Protein AF-A0A229RSJ4-F1 (afdb_monomer_lite)

Sequence (314 aa):
MASLVVAGGTGQGRAELHLRGGVAQVYWPARLIPPPPLLVWFTDGSSPAATRVIVVSAGPRDFPDAREVLEWSAAHAAELGADPARLLVGGDGIGAVLAAKAARYARKHGWPPVLEVGRPPPALETLETKDNHMRKLVSNLFVALDGVVEAPDKWSLPYWSDEIAASVDAGMAAADTMLLGRVTYEGFAAAWPERTVADDEGADFMNSVRKYVLSTTLSEVTWSNSTLLPDDPAAAIRELKAESGGDIMTSGSGTTVRWLLSEGLVDELKLLLYPVVVGTGKRLFPAEGPNFPLALKTTTAFGNGVVQLTYGQI

Secondary structure (DSSP, 8-state):
--EEEEPP-SSSEEEEEEETTEEEEEEE-S--SSPPEEEEEE-SSPPPP--SSEEEEE--SSHHHHHHHHHHHHHHTTTTTSEEEEEEEEESTHHHHHHHHHHHHHHHTT-S--EEEES--SS------S---PPPEEEEEEEETTSB-S-GGGTSGGG--HHHHHHHHHHHHHEEEEEEEHHHHHHHHHHSTT--TTT-TTHHHHHHSEEEEE-SS-S---STTEEE--S-HHHHHHHHHHSSSSEEEE---HHHHHHHHHTT--SEEEEEEES----SS-BSS-SS-----EEEEEEEE-TTS-EEEEEEE-

Foldseek 3Di:
DWDWAWDDDDFWTWIWIQFPQGIWIWTAGDADPPAAAAEEEEECPDDDDDANHIYGYDPHPDQVRLQVSLVVCLVCQVVSNHDSLHYEYEYPDVSLVSSVVNQVVCVVVVHHNHYYDYPDPPDDDDDDDDDFQQAAEAEAFEAEPQQFGPPCVVPCVVVDDPVVVVVVVVVLVQDQEEEEEPVRLVVLLVPQQPDDCVRPVCNCSSQRGAYEYADPPDPDHDRPNYDYADPPNLVVLSVVSRDDDGHYYYHDDLVVVLVCLVSLRHAKYKYFYDHDDPPDHDGSDDPDGDDRDWDFPDWDADPRGTIITIIGHD

pLDDT: mean 77.78, std 17.8, range [27.12, 98.25]

InterPro domains:
  IPR002734 Bacterial bifunctional deaminase-reductase, C-terminal [PF01872] (135-307)
  IPR013094 Alpha/beta hydrolase fold-3 [PF07859] (60-124)
  IPR024072 Dihydrofolate reductase-like domain superfamily [G3DSA:3.40.430.10] (139-311)
  IPR024072 Dihydrofolate reductase-like domain superfamily [SSF53597] (133-311)
  IPR029058 Alpha/Beta hydrolase fold [G3DSA:3.40.50.1820] (23-138)
  IPR029058 Alpha/Beta hydrolase fold [SSF53474] (25-113)
  IPR050765 Riboflavin Biosynthesis HTP Reductase [PTHR38011] (132-311)

Structure (mmCIF, N/CA/C/O backbone):
data_AF-A0A229RSJ4-F1
#
_entry.id   AF-A0A229RSJ4-F1
#
loop_
_atom_site.group_PDB
_atom_site.id
_atom_site.type_symbol
_atom_site.label_atom_id
_atom_site.label_alt_id
_atom_site.label_comp_id
_atom_site.label_asym_id
_atom_site.label_entity_id
_atom_site.label_seq_id
_atom_site.pdbx_PDB_ins_code
_atom_site.Cartn_x
_atom_site.Cartn_y
_atom_site.Cartn_z
_atom_site.occupancy
_atom_site.B_iso_or_equiv
_atom_site.auth_seq_id
_atom_site.auth_comp_id
_atom_site.auth_asym_id
_atom_site.auth_atom_id
_atom_site.pdbx_PDB_model_num
ATOM 1 N N . MET A 1 1 ? -12.562 34.486 32.167 1.00 52.75 1 MET A N 1
ATOM 2 C CA . MET A 1 1 ? -13.466 33.733 33.053 1.00 52.75 1 MET A CA 1
ATOM 3 C C . MET A 1 1 ? -14.588 33.305 32.160 1.00 52.75 1 MET A C 1
ATOM 5 O O . MET A 1 1 ? -15.365 34.158 31.743 1.00 52.75 1 MET A O 1
ATOM 9 N N . ALA A 1 2 ? -14.576 32.028 31.810 1.00 57.12 2 ALA A N 1
ATOM 10 C CA . ALA A 1 2 ? -15.594 31.447 30.970 1.00 57.12 2 ALA A CA 1
ATOM 11 C C . ALA A 1 2 ? -16.885 31.226 31.774 1.00 57.12 2 ALA A C 1
ATOM 13 O O . ALA A 1 2 ? -16.812 30.826 32.938 1.00 57.12 2 ALA A O 1
ATOM 14 N N . SER A 1 3 ? -18.048 31.495 31.182 1.00 59.97 3 SER A N 1
ATOM 15 C CA . SER A 1 3 ? -19.356 31.239 31.803 1.00 59.97 3 SER A CA 1
ATOM 16 C C . SER A 1 3 ? -20.232 30.378 30.897 1.00 59.97 3 SER A C 1
ATOM 18 O O . SER A 1 3 ? -20.237 30.549 29.678 1.00 59.97 3 SER A O 1
ATOM 20 N N . LEU A 1 4 ? -20.957 29.434 31.502 1.00 57.09 4 LEU A N 1
ATOM 21 C CA . LEU A 1 4 ? -21.863 28.521 30.808 1.00 57.09 4 LEU A CA 1
ATOM 22 C C . LEU A 1 4 ? -23.305 29.026 30.910 1.00 57.09 4 LEU A C 1
ATOM 24 O O . LEU A 1 4 ? -23.791 29.285 32.011 1.00 57.09 4 LEU A O 1
ATOM 28 N N . VAL A 1 5 ? -24.005 29.111 29.780 1.00 61.97 5 VAL A N 1
ATOM 29 C CA . VAL A 1 5 ? -25.439 29.435 29.722 1.00 61.97 5 VAL A CA 1
ATOM 30 C C . VAL A 1 5 ? -26.197 28.233 29.164 1.00 61.97 5 VAL A C 1
ATOM 32 O O . VAL A 1 5 ? -26.042 27.884 27.995 1.00 61.97 5 VAL A O 1
ATOM 35 N N . VAL A 1 6 ? -27.004 27.579 30.004 1.00 59.06 6 VAL A N 1
ATOM 36 C CA . VAL A 1 6 ? -27.760 26.368 29.640 1.00 59.06 6 VAL A CA 1
ATOM 37 C C . VAL A 1 6 ? -29.143 26.748 29.110 1.00 59.06 6 VAL A C 1
ATOM 39 O O . VAL A 1 6 ? -29.927 27.381 29.818 1.00 59.06 6 VAL A O 1
ATOM 42 N N . ALA A 1 7 ? -29.472 26.329 27.886 1.00 51.78 7 ALA A N 1
ATOM 43 C CA . ALA A 1 7 ? -30.832 26.433 27.363 1.00 51.78 7 ALA A CA 1
ATOM 44 C C . ALA A 1 7 ? -31.677 25.275 27.930 1.00 51.78 7 ALA A C 1
ATOM 46 O O . ALA A 1 7 ? -31.332 24.108 27.759 1.00 51.78 7 ALA A O 1
ATOM 47 N N . GLY A 1 8 ? -32.751 25.581 28.662 1.00 39.91 8 GLY A N 1
ATOM 48 C CA . GLY A 1 8 ? -33.556 24.571 29.358 1.00 39.91 8 GLY A CA 1
ATOM 49 C C . GLY A 1 8 ? -34.253 23.577 28.418 1.00 39.91 8 GLY A C 1
ATOM 50 O O . GLY A 1 8 ? -34.881 23.975 27.440 1.00 39.91 8 GLY A O 1
ATOM 51 N N . GLY A 1 9 ? -34.186 22.286 28.757 1.00 46.19 9 GLY A N 1
ATOM 52 C CA . GLY A 1 9 ? -34.920 21.200 28.099 1.00 46.19 9 GLY A CA 1
ATOM 53 C C . GLY A 1 9 ? -34.442 19.818 28.560 1.00 46.19 9 GLY A C 1
ATOM 54 O O . GLY A 1 9 ? -33.254 19.602 28.778 1.00 46.19 9 GLY A O 1
ATOM 55 N N . THR A 1 10 ? -35.364 18.870 28.745 1.00 41.62 10 THR A N 1
ATOM 56 C CA . THR A 1 10 ? -35.061 17.479 29.124 1.00 41.62 10 THR A CA 1
ATOM 57 C C . THR A 1 10 ? -34.749 16.652 27.870 1.00 41.62 10 THR A C 1
ATOM 59 O O . THR A 1 10 ? -35.662 16.185 27.192 1.00 41.62 10 THR A O 1
ATOM 62 N N . GLY A 1 11 ? -33.463 16.508 27.542 1.00 61.16 11 GLY A N 1
ATOM 63 C CA . GLY A 1 11 ? -32.941 15.804 26.363 1.00 61.16 11 GLY A CA 1
ATOM 64 C C . GLY A 1 11 ? -31.454 16.121 26.152 1.00 61.16 11 GLY A C 1
ATOM 65 O O . GLY A 1 11 ? -30.806 16.576 27.091 1.00 61.16 11 GLY A O 1
ATOM 66 N N . GLN A 1 12 ? -30.914 15.882 24.947 1.00 55.91 12 GLN A N 1
ATOM 67 C CA . GLN A 1 12 ? -29.585 16.366 24.523 1.00 55.91 12 GLN A CA 1
ATOM 68 C C . GLN A 1 12 ? -29.356 17.805 25.014 1.00 55.91 12 GLN A C 1
ATOM 70 O O . GLN A 1 12 ? -30.161 18.689 24.724 1.00 55.91 12 GLN A O 1
ATOM 75 N N . GLY A 1 13 ? -28.286 18.031 25.772 1.00 62.25 13 GLY A N 1
ATOM 76 C CA . GLY A 1 13 ? -27.999 19.343 26.328 1.00 62.25 13 GLY A CA 1
ATOM 77 C C . GLY A 1 13 ? -27.177 20.181 25.361 1.00 62.25 13 GLY A C 1
ATOM 78 O O . GLY A 1 13 ? -26.201 19.698 24.782 1.00 62.25 13 GLY A O 1
ATOM 79 N N . ARG A 1 14 ? -27.587 21.437 25.178 1.00 64.69 14 ARG A N 1
ATOM 80 C CA . ARG A 1 14 ? -26.827 22.458 24.459 1.00 64.69 14 ARG A CA 1
ATOM 81 C C . ARG A 1 14 ? -26.633 23.656 25.376 1.00 64.69 14 ARG A C 1
ATOM 83 O O . ARG A 1 14 ? -27.586 24.127 25.998 1.00 64.69 14 ARG A O 1
ATOM 90 N N . ALA A 1 15 ? -25.411 24.158 25.437 1.00 65.69 15 ALA A N 1
ATOM 91 C CA . ALA A 1 15 ? -25.087 25.370 26.168 1.00 65.69 15 ALA A CA 1
ATOM 92 C C . ALA A 1 15 ? -24.095 26.228 25.391 1.00 65.69 15 ALA A C 1
ATOM 94 O O . ALA A 1 15 ? -23.371 25.745 24.518 1.00 65.69 15 ALA A O 1
ATOM 95 N N . GLU A 1 16 ? -24.059 27.505 25.740 1.00 68.62 16 GLU A N 1
ATOM 96 C CA . GLU A 1 16 ? -23.053 28.430 25.239 1.00 68.62 16 GLU A CA 1
ATOM 97 C C . GLU A 1 16 ? -21.983 28.648 26.298 1.00 68.62 16 GLU A C 1
ATOM 99 O O . GLU A 1 16 ? -22.294 28.956 27.449 1.00 68.62 16 GLU A O 1
ATOM 104 N N . LEU A 1 17 ? -20.725 28.506 25.895 1.00 66.62 17 LEU A N 1
ATOM 105 C CA . LEU A 1 17 ? -19.564 28.843 26.698 1.00 66.62 17 LEU A CA 1
ATOM 106 C C . LEU A 1 17 ? -19.025 30.190 26.221 1.00 66.62 17 LEU A C 1
ATOM 108 O O . LEU A 1 17 ? -18.490 30.308 25.119 1.00 66.62 17 LEU A O 1
ATOM 112 N N . HIS A 1 18 ? -19.188 31.216 27.045 1.00 66.19 18 HIS A N 1
ATOM 113 C CA . HIS A 1 18 ? -18.750 32.573 26.736 1.00 66.19 18 HIS A CA 1
ATOM 114 C C . HIS A 1 18 ? -17.292 32.724 27.166 1.00 66.19 18 HIS A C 1
ATOM 116 O O . HIS A 1 18 ? -16.989 32.626 28.350 1.00 66.19 18 HIS A O 1
ATOM 122 N N . LEU A 1 19 ? -16.388 32.928 26.210 1.00 63.19 19 LEU A N 1
ATOM 123 C CA . LEU A 1 19 ? -14.941 33.077 26.401 1.00 63.19 19 LEU A CA 1
ATOM 124 C C . LEU A 1 19 ? -14.530 34.533 26.160 1.00 63.19 19 LEU A C 1
ATOM 126 O O . LEU A 1 19 ? -15.286 35.326 25.600 1.00 63.19 19 LEU A O 1
ATOM 130 N N . ARG A 1 20 ? -13.289 34.891 26.509 1.00 62.59 20 ARG A N 1
ATOM 131 C CA . ARG A 1 20 ? -12.756 36.231 26.202 1.00 62.59 20 ARG A CA 1
ATOM 132 C C . ARG A 1 20 ? -12.687 36.517 24.695 1.00 62.59 20 ARG A C 1
ATOM 134 O O . ARG A 1 20 ? -12.927 37.654 24.299 1.00 62.59 20 ARG A O 1
ATOM 141 N N . GLY A 1 21 ? -12.385 35.503 23.881 1.00 55.50 21 GLY A N 1
ATOM 142 C CA . GLY A 1 21 ? -12.241 35.613 22.424 1.00 55.50 21 GLY A CA 1
ATOM 143 C C . GLY A 1 21 ? -13.489 35.290 21.590 1.00 55.50 21 GLY A C 1
ATOM 144 O O . GLY A 1 21 ? -13.432 35.392 20.365 1.00 55.50 21 GLY A O 1
ATOM 145 N N . GLY A 1 22 ? -14.614 34.903 22.207 1.00 64.88 22 GLY A N 1
ATOM 146 C CA . GLY A 1 22 ? -15.841 34.549 21.481 1.00 64.88 22 GLY A CA 1
ATOM 147 C C . GLY A 1 22 ? -16.765 33.593 22.238 1.00 64.88 22 GLY A C 1
ATOM 148 O O . GLY A 1 22 ? -16.596 33.360 23.430 1.00 64.88 22 GLY A O 1
ATOM 149 N N . VAL A 1 23 ? -17.750 33.026 21.538 1.00 64.12 23 VAL A N 1
ATOM 150 C CA . VAL A 1 23 ? -18.702 32.055 22.101 1.00 64.12 23 VAL A CA 1
ATOM 151 C C . VAL A 1 23 ? -18.430 30.677 21.507 1.00 64.12 23 VAL A C 1
ATOM 153 O O . VAL A 1 23 ? -18.359 30.527 20.288 1.00 64.12 23 VAL A O 1
ATOM 156 N N . ALA A 1 24 ? -18.290 29.672 22.366 1.00 64.88 24 ALA A N 1
ATOM 157 C CA . ALA A 1 24 ? -18.207 28.267 21.990 1.00 64.88 24 ALA A CA 1
ATOM 158 C C . ALA A 1 24 ? -19.539 27.557 22.264 1.00 64.88 24 ALA A C 1
ATOM 160 O O . ALA A 1 24 ? -20.287 27.929 23.168 1.00 64.88 24 ALA A O 1
ATOM 161 N N . GLN A 1 25 ? -19.845 26.529 21.478 1.00 67.25 25 GLN A N 1
ATOM 162 C CA . GLN A 1 25 ? -21.048 25.715 21.655 1.00 67.25 25 GLN A CA 1
ATOM 163 C C . GLN A 1 25 ? -20.672 24.404 22.340 1.00 67.25 25 GLN A C 1
ATOM 165 O O . GLN A 1 25 ? -19.748 23.719 21.901 1.00 67.25 25 GLN A O 1
ATOM 170 N N . VAL A 1 26 ? -21.390 24.063 23.405 1.00 63.59 26 VAL A N 1
ATOM 171 C CA . VAL A 1 26 ? -21.211 22.828 24.169 1.00 63.59 26 VAL A CA 1
ATOM 172 C C . VAL A 1 26 ? -22.407 21.926 23.908 1.00 63.59 26 VAL A C 1
ATOM 174 O O . VAL A 1 26 ? -23.543 22.328 24.154 1.00 63.59 26 VAL A O 1
ATOM 177 N N . TYR A 1 27 ? -22.155 20.710 23.432 1.00 66.62 27 TYR A N 1
ATOM 178 C CA . TYR A 1 27 ? -23.179 19.688 23.208 1.00 66.62 27 TYR A CA 1
ATOM 179 C C . TYR A 1 27 ? -22.880 18.470 24.068 1.00 66.62 27 TYR A C 1
ATOM 181 O O . TYR A 1 27 ? -21.748 18.000 24.037 1.00 66.62 27 TYR A O 1
ATOM 189 N N . TRP A 1 28 ? -23.866 17.918 24.777 1.00 62.88 28 TRP A N 1
ATOM 190 C CA . TRP A 1 28 ? -23.720 16.630 25.463 1.00 62.88 28 TRP A CA 1
ATOM 191 C C . TRP A 1 28 ? -24.946 15.725 25.265 1.00 62.88 28 TRP A C 1
ATOM 193 O O . TRP A 1 28 ? -26.085 16.206 25.240 1.00 62.88 28 TRP A O 1
ATOM 203 N N . PRO A 1 29 ? -24.750 14.403 25.093 1.00 55.00 29 PRO A N 1
ATOM 204 C CA . PRO A 1 29 ? -25.855 13.458 24.998 1.00 55.00 29 PRO A CA 1
ATOM 205 C C . PRO A 1 29 ? -26.544 13.265 26.360 1.00 55.00 29 PRO A C 1
ATOM 207 O O . PRO A 1 29 ? -26.016 13.633 27.409 1.00 55.00 29 PRO A O 1
ATOM 210 N N . ALA A 1 30 ? -27.724 12.637 26.356 1.00 57.91 30 ALA A N 1
ATOM 211 C CA . ALA A 1 30 ? -28.311 12.109 27.588 1.00 57.91 30 ALA A CA 1
ATOM 212 C C . ALA A 1 30 ? -27.345 11.093 28.230 1.00 57.91 30 ALA A C 1
ATOM 214 O O . ALA A 1 30 ? -26.661 10.375 27.501 1.00 57.91 30 ALA A O 1
ATOM 215 N N . ARG A 1 31 ? -27.276 11.054 29.573 1.00 57.19 31 ARG A N 1
ATOM 216 C CA . ARG A 1 31 ? -26.294 10.263 30.349 1.00 57.19 31 ARG A CA 1
ATOM 217 C C . ARG A 1 31 ? -26.051 8.874 29.743 1.00 57.19 31 ARG A C 1
ATOM 219 O O . ARG A 1 31 ? -26.965 8.055 29.691 1.00 57.19 31 ARG A O 1
ATOM 226 N N . LEU A 1 32 ? -24.810 8.617 29.338 1.00 57.12 32 LEU A N 1
ATOM 227 C CA . LEU A 1 32 ? -24.346 7.316 28.855 1.00 57.12 32 LEU A CA 1
ATOM 228 C C . LEU A 1 32 ? -23.598 6.591 29.984 1.00 57.12 32 LEU A C 1
ATOM 230 O O . LEU A 1 32 ? -22.905 7.226 30.779 1.00 57.12 32 LEU A O 1
ATOM 234 N N . ILE A 1 33 ? -23.759 5.268 30.069 1.00 57.22 33 ILE A N 1
ATOM 235 C CA . ILE A 1 33 ? -23.067 4.408 31.038 1.00 57.22 33 ILE A CA 1
ATOM 236 C C . ILE A 1 33 ? -22.340 3.300 30.250 1.00 57.22 33 ILE A C 1
ATOM 238 O O . ILE A 1 33 ? -23.021 2.549 29.550 1.00 57.22 33 ILE A O 1
ATOM 242 N N . PRO A 1 34 ? -20.998 3.173 30.353 1.00 59.38 34 PRO A N 1
ATOM 243 C CA . PRO A 1 34 ? -20.092 4.026 31.133 1.00 59.38 34 PRO A CA 1
ATOM 244 C C . PRO A 1 34 ? -19.961 5.451 30.547 1.00 59.38 34 PRO A C 1
ATOM 246 O O . PRO A 1 34 ? -20.281 5.652 29.372 1.00 59.38 34 PRO A O 1
ATOM 249 N N . PRO A 1 35 ? -19.502 6.443 31.340 1.00 61.66 35 PRO A N 1
ATOM 250 C CA . PRO A 1 35 ? -19.307 7.814 30.867 1.00 61.66 35 PRO A CA 1
ATOM 251 C C . PRO A 1 35 ? -18.368 7.862 29.645 1.00 61.66 35 PRO A C 1
ATOM 253 O O . PRO A 1 35 ? -17.314 7.219 29.666 1.00 61.66 35 PRO A O 1
ATOM 256 N N . PRO A 1 36 ? -18.717 8.593 28.571 1.00 63.19 36 PRO A N 1
ATOM 257 C CA . PRO A 1 36 ? -17.881 8.707 27.383 1.00 63.19 36 PRO A CA 1
ATOM 258 C C . PRO A 1 36 ? -16.697 9.658 27.633 1.00 63.19 36 PRO A C 1
ATOM 260 O O . PRO A 1 36 ? -16.743 10.468 28.562 1.00 63.19 36 PRO A O 1
ATOM 263 N N . PRO A 1 37 ? -15.643 9.619 26.798 1.00 62.97 37 PRO A N 1
ATOM 264 C CA . PRO A 1 37 ? -14.623 10.665 26.805 1.00 62.97 37 PRO A CA 1
ATOM 265 C C . PRO A 1 37 ? -15.219 12.038 26.441 1.00 62.97 37 PRO A C 1
ATOM 267 O O . PRO A 1 37 ? -16.222 12.125 25.726 1.00 62.97 37 PRO A O 1
ATOM 270 N N . LEU A 1 38 ? -14.577 13.115 26.898 1.00 68.00 38 LEU A N 1
ATOM 271 C CA . LEU A 1 38 ? -14.916 14.498 26.534 1.00 68.00 38 LEU A CA 1
ATOM 272 C C . LEU A 1 38 ? -14.012 14.966 25.387 1.00 68.00 38 LEU A C 1
ATOM 274 O O . LEU A 1 38 ? -12.794 14.957 25.542 1.00 68.00 38 LEU A O 1
ATOM 278 N N . LEU A 1 39 ? -14.587 15.391 24.255 1.00 68.12 39 LEU A N 1
ATOM 279 C CA . LEU A 1 39 ? -13.844 15.901 23.098 1.00 68.12 39 LEU A CA 1
ATOM 280 C C . LEU A 1 39 ? -13.936 17.428 23.018 1.00 68.12 39 LEU A C 1
ATOM 282 O O . LEU A 1 39 ? -15.001 18.013 22.840 1.00 68.12 39 LEU A O 1
ATOM 286 N N . VAL A 1 40 ? -12.789 18.088 23.074 1.00 70.38 40 VAL A N 1
ATOM 287 C CA . VAL A 1 40 ? -12.668 19.512 22.761 1.00 70.38 40 VAL A CA 1
ATOM 288 C C . VAL A 1 40 ? -12.322 19.643 21.280 1.00 70.38 40 VAL A C 1
ATOM 290 O O . VAL A 1 40 ? -11.302 19.108 20.844 1.00 70.38 40 VAL A O 1
ATOM 293 N N . TRP A 1 41 ? -13.164 20.328 20.502 1.00 68.31 41 TRP A N 1
ATOM 294 C CA . TRP A 1 41 ? -12.986 20.471 19.055 1.00 68.31 41 TRP A CA 1
ATOM 295 C C . TRP A 1 41 ? -12.788 21.938 18.661 1.00 68.31 41 TRP A C 1
ATOM 297 O O . TRP A 1 41 ? -13.673 22.772 18.853 1.00 68.31 41 TRP A O 1
ATOM 307 N N . PHE A 1 42 ? -11.636 22.259 18.080 1.00 63.53 42 PHE A N 1
ATOM 308 C CA . PHE A 1 42 ? -11.338 23.596 17.569 1.00 63.53 42 PHE A CA 1
ATOM 309 C C . PHE A 1 42 ? -11.637 23.664 16.069 1.00 63.53 42 PHE A C 1
ATOM 311 O O . PHE A 1 42 ? -11.058 22.906 15.296 1.00 63.53 42 PHE A O 1
ATOM 318 N N . THR A 1 43 ? -12.523 24.572 15.667 1.00 59.53 43 THR A N 1
ATOM 319 C CA . THR A 1 43 ? -13.003 24.723 14.280 1.00 59.53 43 THR A CA 1
ATOM 320 C C . THR A 1 43 ? -12.900 26.175 13.809 1.00 59.53 43 THR A C 1
ATOM 322 O O . THR A 1 43 ? -12.861 27.092 14.625 1.00 59.53 43 THR A O 1
ATOM 325 N N . ASP A 1 44 ? -12.871 26.405 12.497 1.00 50.88 44 ASP A N 1
ATOM 326 C CA . ASP A 1 44 ? -12.957 27.732 11.872 1.00 50.88 44 ASP A CA 1
ATOM 327 C C . ASP A 1 44 ? -14.402 28.226 11.626 1.00 50.88 44 ASP A C 1
ATOM 329 O O . ASP A 1 44 ? -14.597 29.328 11.112 1.00 50.88 44 ASP A O 1
ATOM 333 N N . GLY A 1 45 ? -15.418 27.456 12.037 1.00 47.19 45 GLY A N 1
ATOM 334 C CA . GLY A 1 45 ? -16.838 27.811 11.894 1.00 47.19 45 GLY A CA 1
ATOM 335 C C . GLY A 1 45 ? -17.746 26.661 11.448 1.00 47.19 45 GLY A C 1
ATOM 336 O O . GLY A 1 45 ? -18.960 26.841 11.341 1.00 47.19 45 GLY A O 1
ATOM 337 N N . SER A 1 46 ? -17.187 25.476 11.208 1.00 43.84 46 SER A N 1
ATOM 338 C CA . SER A 1 46 ? -17.928 24.253 10.907 1.00 43.84 46 SER A CA 1
ATOM 339 C C . SER A 1 46 ? -18.413 23.580 12.203 1.00 43.84 46 SER A C 1
ATOM 341 O O . SER A 1 46 ? -17.632 23.264 13.098 1.00 43.84 46 SER A O 1
ATOM 343 N N . SER A 1 47 ? -19.724 23.347 12.344 1.00 45.66 47 SER A N 1
ATOM 344 C CA . SER A 1 47 ? -20.224 22.562 13.482 1.00 45.66 47 SER A CA 1
ATOM 345 C C . SER A 1 47 ? -19.874 21.088 13.268 1.00 45.66 47 SER A C 1
ATOM 347 O O . SER A 1 47 ? -20.259 20.531 12.236 1.00 45.66 47 SER A O 1
ATOM 349 N N . PRO A 1 48 ? -19.241 20.407 14.235 1.00 47.78 48 PRO A N 1
ATOM 350 C CA . PRO A 1 48 ? -19.139 18.958 14.184 1.00 47.78 48 PRO A CA 1
ATOM 351 C C . PRO A 1 48 ? -20.552 18.361 14.262 1.00 47.78 48 PRO A C 1
ATOM 353 O O . PRO A 1 48 ? -21.362 18.746 15.110 1.00 47.78 48 PRO A O 1
ATOM 356 N N . ALA A 1 49 ? -20.879 17.470 13.324 1.00 44.59 49 ALA A N 1
ATOM 357 C CA . ALA A 1 49 ? -22.164 16.783 13.296 1.00 44.59 49 ALA A CA 1
ATOM 358 C C . ALA A 1 49 ? -22.327 15.915 14.555 1.00 44.59 49 ALA A C 1
ATOM 360 O O . ALA A 1 49 ? -21.398 15.217 14.970 1.00 44.59 49 ALA A O 1
ATOM 361 N N . ALA A 1 50 ? -23.518 15.986 15.157 1.00 43.62 50 ALA A N 1
ATOM 362 C CA . ALA A 1 50 ? -23.864 15.374 16.435 1.00 43.62 50 ALA A CA 1
ATOM 363 C C . ALA A 1 50 ? -23.398 13.913 16.533 1.00 43.62 50 ALA A C 1
ATOM 365 O O . ALA A 1 50 ? -23.883 13.030 15.829 1.00 43.62 50 ALA A O 1
ATOM 366 N N . THR A 1 51 ? -22.461 13.661 17.439 1.00 45.06 51 THR A N 1
ATOM 367 C CA . THR A 1 51 ? -21.919 12.330 17.728 1.00 45.06 51 THR A CA 1
ATOM 368 C C . THR A 1 51 ? -22.023 12.059 19.228 1.00 45.06 51 THR A C 1
ATOM 370 O O . THR A 1 51 ? -22.276 12.967 20.015 1.00 45.06 51 THR A O 1
ATOM 373 N N . ARG A 1 52 ? -21.892 10.794 19.643 1.00 38.03 52 ARG A N 1
ATOM 374 C CA . ARG A 1 52 ? -22.038 10.298 21.032 1.00 38.03 52 ARG A CA 1
ATOM 375 C C . ARG A 1 52 ? -20.940 10.791 22.003 1.00 38.03 52 ARG A C 1
ATOM 377 O O . ARG A 1 52 ? -20.563 10.079 22.928 1.00 38.03 52 ARG A O 1
ATOM 384 N N . VAL A 1 53 ? -20.413 11.990 21.776 1.00 43.91 53 VAL A N 1
ATOM 385 C CA . VAL A 1 53 ? -19.292 12.611 22.481 1.00 43.91 53 VAL A CA 1
ATOM 386 C C . VAL A 1 53 ? -19.702 14.021 22.865 1.00 43.91 53 VAL A C 1
ATOM 388 O O . VAL A 1 53 ? -20.444 14.679 22.137 1.00 43.91 53 VAL A O 1
ATOM 391 N N . ILE A 1 54 ? -19.228 14.483 24.013 1.00 50.00 54 ILE A N 1
ATOM 392 C CA . ILE A 1 54 ? -19.437 15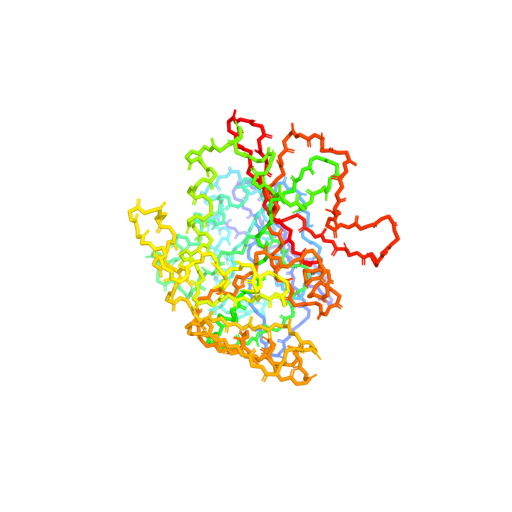.867 24.415 1.00 50.00 54 ILE A CA 1
ATOM 393 C C . ILE A 1 54 ? -18.478 16.726 23.603 1.00 50.00 54 ILE A C 1
ATOM 395 O O . ILE A 1 54 ? -17.278 16.465 23.643 1.00 50.00 54 ILE A O 1
ATOM 399 N N . VAL A 1 55 ? -19.002 17.697 22.852 1.00 56.56 55 VAL A N 1
ATOM 400 C CA . VAL A 1 55 ? -18.195 18.556 21.981 1.00 56.56 55 VAL A CA 1
ATOM 401 C C . VAL A 1 55 ? -18.242 19.990 22.472 1.00 56.56 55 VAL A C 1
ATOM 403 O O . VAL A 1 55 ? -19.317 20.587 22.514 1.00 56.56 55 VAL A O 1
ATOM 406 N N . VAL A 1 56 ? -17.074 20.548 22.796 1.00 59.53 56 VAL A N 1
ATOM 407 C CA . VAL A 1 56 ? -16.893 21.997 22.949 1.00 59.53 56 VAL A CA 1
ATOM 408 C C . VAL A 1 56 ? -16.334 22.531 21.638 1.00 59.53 56 VAL A C 1
ATOM 410 O O . VAL A 1 56 ? -15.137 22.423 21.386 1.00 59.53 56 VAL A O 1
ATOM 413 N N . SER A 1 57 ? -17.222 23.045 20.788 1.00 56.34 57 SER A N 1
ATOM 414 C CA . SER A 1 57 ? -16.888 23.651 19.501 1.00 56.34 57 SER A CA 1
ATOM 415 C C . SER A 1 57 ? -16.563 25.121 19.718 1.00 56.34 57 SER A C 1
ATOM 417 O O . SER A 1 57 ? -17.469 25.942 19.876 1.00 56.34 57 SER A O 1
ATOM 419 N N . ALA A 1 58 ? -15.278 25.454 19.736 1.00 58.56 58 ALA A N 1
ATOM 420 C CA . ALA A 1 58 ? -14.812 26.828 19.846 1.00 58.56 58 ALA A CA 1
ATOM 421 C C . ALA A 1 58 ? -14.178 27.267 18.519 1.00 58.56 58 ALA A C 1
ATOM 423 O O . ALA A 1 58 ? -13.485 26.472 17.882 1.00 58.56 58 ALA A O 1
ATOM 424 N N . GLY A 1 59 ? -14.359 28.539 18.150 1.00 54.34 59 GLY A N 1
ATOM 425 C CA . GLY A 1 59 ? -13.591 29.207 17.092 1.00 54.34 59 GLY A CA 1
ATOM 426 C C . GLY A 1 59 ? -12.476 30.103 17.643 1.00 54.34 59 GLY A C 1
ATOM 427 O O . GLY A 1 59 ? -12.506 31.308 17.384 1.00 54.34 59 GLY A O 1
ATOM 428 N N . PRO A 1 60 ? -11.544 29.589 18.473 1.00 59.94 60 PRO A N 1
ATOM 429 C CA . PRO A 1 60 ? -10.496 30.409 19.056 1.00 59.94 60 PRO A CA 1
ATOM 430 C C . PRO A 1 60 ? -9.544 30.881 17.959 1.00 59.94 60 PRO A C 1
ATOM 432 O O . PRO A 1 60 ? -9.169 30.124 17.062 1.00 59.94 60 PRO A O 1
ATOM 435 N N . ARG A 1 61 ? -9.127 32.144 18.043 1.00 58.38 61 ARG A N 1
ATOM 436 C CA . ARG A 1 61 ? -8.205 32.735 17.062 1.00 58.38 61 ARG A CA 1
ATOM 437 C C . ARG A 1 61 ? -6.744 32.454 17.403 1.00 58.38 61 ARG A C 1
ATOM 439 O O . ARG A 1 61 ? -5.881 32.557 16.533 1.00 58.38 61 ARG A O 1
ATOM 446 N N . ASP A 1 62 ? -6.465 32.100 18.656 1.00 57.84 62 ASP A N 1
ATOM 447 C CA . ASP A 1 62 ? -5.124 31.860 19.163 1.00 57.84 62 ASP A CA 1
ATOM 448 C C . ASP A 1 62 ? -5.071 30.782 20.264 1.00 57.84 62 ASP A C 1
ATOM 450 O O . ASP A 1 62 ? -6.057 30.142 20.633 1.00 57.84 62 ASP A O 1
ATOM 454 N N . PHE A 1 63 ? -3.856 30.520 20.746 1.00 69.00 63 PHE A N 1
ATOM 455 C CA . PHE A 1 63 ? -3.603 29.495 21.752 1.00 69.00 63 PHE A CA 1
ATOM 456 C C . PHE A 1 63 ? -4.088 29.855 23.172 1.00 69.00 63 PHE A C 1
ATOM 458 O O . PHE A 1 63 ? -4.605 28.958 23.838 1.00 69.00 63 PHE A O 1
ATOM 465 N N . PRO A 1 64 ? -3.946 31.101 23.670 1.00 74.25 64 PRO A N 1
ATOM 466 C CA . PRO A 1 64 ? -4.559 31.519 24.931 1.00 74.25 64 PRO A CA 1
ATOM 467 C C . PRO A 1 64 ? -6.051 31.185 25.047 1.00 74.25 64 PRO A C 1
ATOM 469 O O . PRO A 1 64 ? -6.448 30.624 26.070 1.00 74.25 64 PRO A O 1
ATOM 472 N N . ASP A 1 65 ? -6.836 31.449 23.999 1.00 67.56 65 ASP A N 1
ATOM 473 C CA . ASP A 1 65 ? -8.266 31.127 23.971 1.00 67.56 65 ASP A CA 1
ATOM 474 C C . ASP A 1 65 ? -8.504 29.608 23.954 1.00 67.56 65 ASP A C 1
ATOM 476 O O . ASP A 1 65 ? -9.300 29.084 24.735 1.00 67.56 65 ASP A O 1
ATOM 480 N N . ALA A 1 66 ? -7.765 28.873 23.113 1.00 69.88 66 ALA A N 1
ATOM 481 C CA . ALA A 1 66 ? -7.851 27.411 23.043 1.00 69.88 66 ALA A CA 1
ATOM 482 C C . ALA A 1 66 ? -7.514 26.735 24.387 1.00 69.88 66 ALA A C 1
ATOM 484 O O . ALA A 1 66 ? -8.110 25.723 24.761 1.00 69.88 66 ALA A O 1
ATOM 485 N N . ARG A 1 67 ? -6.576 27.311 25.145 1.00 78.25 67 ARG A N 1
ATOM 486 C CA . ARG A 1 67 ? -6.222 26.849 26.488 1.00 78.25 67 ARG A CA 1
ATOM 487 C C . ARG A 1 67 ? -7.344 27.097 27.498 1.00 78.25 67 ARG A C 1
ATOM 489 O O . ARG A 1 67 ? -7.639 26.184 28.260 1.00 78.25 67 ARG A O 1
ATOM 496 N N . GLU A 1 68 ? -7.977 28.276 27.499 1.00 76.44 68 GLU A N 1
ATOM 497 C CA . GLU A 1 68 ? -9.100 28.574 28.413 1.00 76.44 68 GLU A CA 1
ATOM 498 C C . GLU A 1 68 ? -10.256 27.580 28.195 1.00 76.44 68 GLU A C 1
ATOM 500 O O . GLU A 1 68 ? -10.839 27.082 29.157 1.00 76.44 68 GLU A O 1
ATOM 505 N N . VAL A 1 69 ? -10.519 27.204 26.938 1.00 75.00 69 VAL A N 1
ATOM 506 C CA . VAL A 1 69 ? -11.501 26.165 26.585 1.00 75.00 69 VAL A CA 1
ATOM 507 C C . VAL A 1 69 ? -11.116 24.798 27.142 1.00 75.00 69 VAL A C 1
ATOM 509 O O . VAL A 1 69 ? -11.957 24.113 27.728 1.00 75.00 69 VAL A O 1
ATOM 512 N N . LEU A 1 70 ? -9.860 24.387 26.962 1.00 78.06 70 LEU A N 1
ATOM 513 C CA . LEU A 1 70 ? -9.362 23.100 27.442 1.00 78.06 70 LEU A CA 1
ATOM 514 C C . LEU A 1 70 ? -9.418 23.007 28.980 1.00 78.06 70 LEU A C 1
ATOM 516 O O . LEU A 1 70 ? -9.889 22.006 29.515 1.00 78.06 70 LEU A O 1
ATOM 520 N N . GLU A 1 71 ? -8.980 24.053 29.683 1.00 81.12 71 GLU A N 1
ATOM 521 C CA . GLU A 1 71 ? -9.025 24.154 31.150 1.00 81.12 71 GLU A CA 1
ATOM 522 C C . GLU A 1 71 ? -10.449 24.124 31.689 1.00 81.12 71 GLU A C 1
ATOM 524 O O . GLU A 1 71 ? -10.739 23.373 32.623 1.00 81.12 71 GLU A O 1
ATOM 529 N N . TRP A 1 72 ? -11.358 24.871 31.065 1.00 80.50 72 TRP A N 1
ATOM 530 C CA . TRP A 1 72 ? -12.761 24.837 31.446 1.00 80.50 72 TRP A CA 1
ATOM 531 C C . TRP A 1 72 ? -13.368 23.444 31.233 1.00 80.50 72 TRP A C 1
ATOM 533 O O . TRP A 1 72 ? -14.011 22.909 32.135 1.00 80.50 72 TRP A O 1
ATOM 543 N N . SER A 1 73 ? -13.110 22.828 30.077 1.00 76.75 73 SER A N 1
ATOM 544 C CA . SER A 1 73 ? -13.641 21.504 29.727 1.00 76.75 73 SER A CA 1
ATOM 545 C C . SER A 1 73 ? -13.183 20.433 30.717 1.00 76.75 73 SER A C 1
ATOM 547 O O . SER A 1 73 ? -13.993 19.637 31.184 1.00 76.75 73 SER A O 1
ATOM 549 N N . ALA A 1 74 ? -11.903 20.449 31.096 1.00 76.12 74 ALA A N 1
ATOM 550 C CA . ALA A 1 74 ? -11.356 19.527 32.086 1.00 76.12 74 ALA A CA 1
ATOM 551 C C . ALA A 1 74 ? -12.006 19.690 33.468 1.00 76.12 74 ALA A C 1
ATOM 553 O O . ALA A 1 74 ? -12.330 18.695 34.114 1.00 76.12 74 ALA A O 1
ATOM 554 N N . ALA A 1 75 ? -12.239 20.932 33.904 1.00 81.25 75 ALA A N 1
ATOM 555 C CA . ALA A 1 75 ? -12.844 21.217 35.203 1.00 81.25 75 ALA A CA 1
ATOM 556 C C . ALA A 1 75 ? -14.322 20.793 35.297 1.00 81.25 75 ALA A C 1
ATOM 558 O O . ALA A 1 75 ? -14.776 20.441 36.382 1.00 81.25 75 ALA A O 1
ATOM 559 N N . HIS A 1 76 ? -15.056 20.783 34.178 1.00 77.44 76 HIS A N 1
ATOM 560 C CA . HIS A 1 76 ? -16.507 20.537 34.155 1.00 77.44 76 HIS A CA 1
ATOM 561 C C . HIS A 1 76 ? -16.891 19.192 33.508 1.00 77.44 76 HIS A C 1
ATOM 563 O O . HIS A 1 76 ? -18.074 18.893 33.354 1.00 77.44 76 HIS A O 1
ATOM 569 N N . ALA A 1 77 ? -15.919 18.343 33.149 1.00 74.12 77 ALA A N 1
ATOM 570 C CA . ALA A 1 77 ? -16.164 17.079 32.446 1.00 74.12 77 ALA A CA 1
ATOM 571 C C . ALA A 1 77 ? -17.164 16.159 33.168 1.00 74.12 77 ALA A C 1
ATOM 573 O O . ALA A 1 77 ? -18.080 15.626 32.539 1.00 74.12 77 ALA A O 1
ATOM 574 N N . ALA A 1 78 ? -17.036 16.032 34.492 1.00 74.69 78 ALA A N 1
ATOM 575 C CA . ALA A 1 78 ? -17.935 15.218 35.308 1.00 74.69 78 ALA A CA 1
ATOM 576 C C . ALA A 1 78 ? -19.368 15.782 35.352 1.00 74.69 78 ALA A C 1
ATOM 578 O O . ALA A 1 78 ? -20.333 15.018 35.322 1.00 74.69 78 ALA A O 1
ATOM 579 N N . GLU A 1 79 ? -19.518 17.110 35.377 1.00 72.00 79 GLU A N 1
ATOM 580 C CA . GLU A 1 79 ? -20.823 17.789 35.371 1.00 72.00 79 GLU A CA 1
ATOM 581 C C . GLU A 1 79 ? -21.552 17.598 34.038 1.00 72.00 79 GLU A C 1
ATOM 583 O O . GLU A 1 79 ? -22.773 17.445 34.001 1.00 72.00 79 GLU A O 1
ATOM 588 N N . LEU A 1 80 ? -20.785 17.525 32.949 1.00 68.94 80 LEU A N 1
ATOM 589 C CA . LEU A 1 80 ? -21.277 17.224 31.608 1.00 68.94 80 LEU A CA 1
ATOM 590 C C . LEU A 1 80 ? -21.579 15.721 31.416 1.00 68.94 80 LEU A C 1
ATOM 592 O O . LEU A 1 80 ? -22.207 15.335 30.432 1.00 68.94 80 LEU A O 1
ATOM 596 N N . GLY A 1 81 ? -21.193 14.864 32.367 1.00 67.38 81 GLY A N 1
ATOM 597 C CA . GLY A 1 81 ? -21.406 13.417 32.308 1.00 67.38 81 GLY A CA 1
ATOM 598 C C . GLY A 1 81 ? -20.363 12.660 31.483 1.00 67.38 81 GLY A C 1
ATOM 599 O O . GLY A 1 81 ? -20.636 11.534 31.071 1.00 67.38 81 GLY A O 1
ATOM 600 N N . ALA A 1 82 ? -19.196 13.260 31.239 1.00 69.75 82 ALA A N 1
ATOM 601 C CA . ALA A 1 82 ? -18.041 12.609 30.633 1.00 69.75 82 ALA A CA 1
ATOM 602 C C . ALA A 1 82 ? -17.036 12.129 31.688 1.00 69.75 82 ALA A C 1
ATOM 604 O O . ALA A 1 82 ? -17.052 12.556 32.843 1.00 69.75 82 ALA A O 1
ATOM 605 N N . ASP A 1 83 ? -16.140 11.241 31.269 1.00 71.69 83 ASP A N 1
ATOM 606 C CA . ASP A 1 83 ? -15.026 10.779 32.087 1.00 71.69 83 ASP A CA 1
ATOM 607 C C . ASP A 1 83 ? -13.933 11.870 32.179 1.00 71.69 83 ASP A C 1
ATOM 609 O O . ASP A 1 83 ? -13.269 12.155 31.173 1.00 71.69 83 ASP A O 1
ATOM 613 N N . PRO A 1 84 ? -13.692 12.476 33.362 1.00 70.38 84 PRO A N 1
ATOM 614 C CA . PRO A 1 84 ? -12.646 13.485 33.535 1.00 70.38 84 PRO A CA 1
ATOM 615 C C . PRO A 1 84 ? -11.233 12.920 33.321 1.00 70.38 84 PRO A C 1
ATOM 617 O O . PRO A 1 84 ? -10.294 13.684 33.102 1.00 70.38 84 PRO A O 1
ATOM 620 N N . ALA A 1 85 ? -11.064 11.592 33.348 1.00 72.62 85 ALA A N 1
ATOM 621 C CA . ALA A 1 85 ? -9.800 10.930 33.057 1.00 72.62 85 ALA A CA 1
ATOM 622 C C . ALA A 1 85 ? -9.524 10.778 31.549 1.00 72.62 85 ALA A C 1
ATOM 624 O O . ALA A 1 85 ? -8.450 10.312 31.167 1.00 72.62 85 ALA A O 1
ATOM 625 N N . ARG A 1 86 ? -10.477 11.132 30.674 1.00 68.25 86 ARG A N 1
ATOM 626 C CA . ARG A 1 86 ? -10.405 10.850 29.232 1.00 68.25 86 ARG A CA 1
ATOM 627 C C . ARG A 1 86 ? -10.818 12.058 28.397 1.00 68.25 86 ARG A C 1
ATOM 629 O O . ARG A 1 86 ? -11.881 12.088 27.779 1.00 68.25 86 ARG A O 1
ATOM 636 N N . LEU A 1 87 ? -9.927 13.045 28.370 1.00 73.44 87 LEU A N 1
ATOM 637 C CA . LEU A 1 87 ? -10.040 14.244 27.543 1.00 73.44 87 LEU A CA 1
ATOM 638 C C . LEU A 1 87 ? -9.384 14.012 26.178 1.00 73.44 87 LEU A C 1
ATOM 640 O O . LEU A 1 87 ? -8.239 13.575 26.095 1.00 73.44 87 LEU A O 1
ATOM 644 N N . LEU A 1 88 ? -10.097 14.336 25.108 1.00 74.69 88 LEU A N 1
ATOM 645 C CA . LEU A 1 88 ? -9.613 14.305 23.731 1.00 74.69 88 LEU A CA 1
ATOM 646 C C . LEU A 1 88 ? -9.589 15.732 23.188 1.00 74.69 88 LEU A C 1
ATOM 648 O O . LEU A 1 88 ? -10.462 16.534 23.518 1.00 74.69 88 LEU A O 1
ATOM 652 N N . VAL A 1 89 ? -8.613 16.052 22.341 1.00 73.44 89 VAL A N 1
ATOM 653 C CA . VAL A 1 89 ? -8.547 17.360 21.676 1.00 73.44 89 VAL A CA 1
ATOM 654 C C . VAL A 1 89 ? -8.359 17.153 20.182 1.00 73.44 89 VAL A C 1
ATOM 656 O O . VAL A 1 89 ? -7.468 16.416 19.772 1.00 73.44 89 VAL A O 1
ATOM 659 N N . GLY A 1 90 ? -9.169 17.814 19.363 1.00 73.00 90 GLY A N 1
ATOM 660 C CA . GLY A 1 90 ? -9.070 17.746 17.908 1.00 73.00 90 GLY A CA 1
ATOM 661 C C . GLY A 1 90 ? -9.407 19.071 17.238 1.00 73.00 90 GLY A C 1
ATOM 662 O O . GLY A 1 90 ? -9.861 20.015 17.885 1.00 73.00 90 GLY A O 1
ATOM 663 N N . GLY A 1 91 ? -9.149 19.157 15.940 1.00 64.50 91 GLY A N 1
ATOM 664 C CA . GLY A 1 91 ? -9.507 20.323 15.142 1.00 64.50 91 GLY A CA 1
ATOM 665 C C . GLY A 1 91 ? -9.202 20.148 13.659 1.00 64.50 91 GLY A C 1
ATOM 666 O O . GLY A 1 91 ? -8.540 19.189 13.255 1.00 64.50 91 GLY A O 1
ATOM 667 N N . ASP A 1 92 ? -9.686 21.078 12.844 1.00 59.47 92 ASP A N 1
ATOM 668 C CA . ASP A 1 92 ? -9.443 21.171 11.403 1.00 59.47 92 ASP A CA 1
ATOM 669 C C . ASP A 1 92 ? -8.765 22.498 11.029 1.00 59.47 92 ASP A C 1
ATOM 671 O O . ASP A 1 92 ? -8.813 23.476 11.772 1.00 59.47 92 ASP A O 1
ATOM 675 N N . GLY A 1 93 ? -8.043 22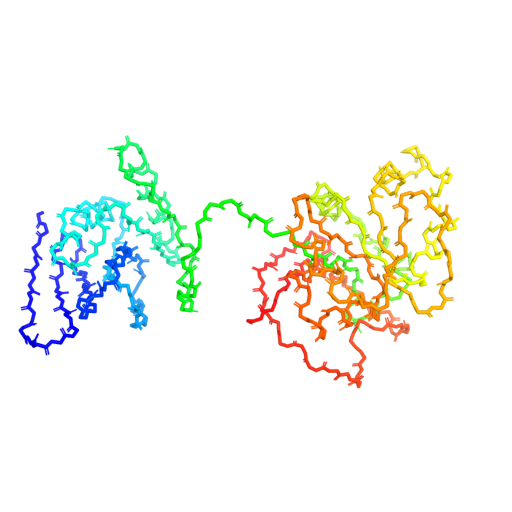.522 9.902 1.00 60.97 93 GLY A N 1
ATOM 676 C CA . GLY A 1 93 ? -7.333 23.719 9.432 1.00 60.97 93 GLY A CA 1
ATOM 677 C C . GLY A 1 93 ? -6.418 24.334 10.502 1.00 60.97 93 GLY A C 1
ATOM 678 O O . GLY A 1 93 ? -5.522 23.676 11.032 1.00 60.97 93 GLY A O 1
ATOM 679 N N . ILE A 1 94 ? -6.663 25.602 10.849 1.00 57.59 94 ILE A N 1
ATOM 680 C CA . ILE A 1 94 ? -5.949 26.316 11.925 1.00 57.59 94 ILE A CA 1
ATOM 681 C C . ILE A 1 94 ? -6.237 25.690 13.308 1.00 57.59 94 ILE A C 1
ATOM 683 O O . ILE A 1 94 ? -5.357 25.665 14.172 1.00 57.59 94 ILE A O 1
ATOM 687 N N . GLY A 1 95 ? -7.426 25.118 13.509 1.00 60.72 95 GLY A N 1
ATOM 688 C CA . GLY A 1 95 ? -7.833 24.418 14.728 1.00 60.72 95 GLY A CA 1
ATOM 689 C C . GLY A 1 95 ? -6.995 23.174 15.032 1.00 60.72 95 GLY A C 1
ATOM 690 O O . GLY A 1 95 ? -6.714 22.909 16.200 1.00 60.72 95 GLY A O 1
ATOM 691 N N . ALA A 1 96 ? -6.486 22.470 14.014 1.00 64.31 96 ALA A N 1
ATOM 692 C CA . ALA A 1 96 ? -5.564 21.343 14.204 1.00 64.31 96 ALA A CA 1
ATOM 693 C C . ALA A 1 96 ? -4.237 21.789 14.852 1.00 64.31 96 ALA A C 1
ATOM 695 O O . ALA A 1 96 ? -3.718 21.148 15.766 1.00 64.31 96 ALA A O 1
ATOM 696 N N . VAL A 1 97 ? -3.719 22.958 14.454 1.00 59.09 97 VAL A N 1
ATOM 697 C CA . VAL A 1 97 ? -2.505 23.544 15.051 1.00 59.09 97 VAL A CA 1
ATOM 698 C C . VAL A 1 97 ? -2.737 23.909 16.522 1.00 59.09 97 VAL A C 1
ATOM 700 O O . VAL A 1 97 ? -1.835 23.762 17.355 1.00 59.09 97 VAL A O 1
ATOM 703 N N . LEU A 1 98 ? -3.939 24.378 16.863 1.00 65.19 98 LEU A N 1
ATOM 704 C CA . LEU A 1 98 ? -4.327 24.684 18.241 1.00 65.19 98 LEU A CA 1
ATOM 705 C C . LEU A 1 98 ? -4.532 23.411 19.072 1.00 65.19 98 LEU A C 1
ATOM 707 O O . LEU A 1 98 ? -4.052 23.364 20.206 1.00 65.19 98 LEU A O 1
ATOM 711 N N . ALA A 1 99 ? -5.117 22.359 18.493 1.00 70.38 99 ALA A N 1
ATOM 712 C CA . ALA A 1 99 ? -5.264 21.047 19.121 1.00 70.38 99 ALA A CA 1
ATOM 713 C C . ALA A 1 99 ? -3.905 20.453 19.527 1.00 70.38 99 ALA A C 1
ATOM 715 O O . ALA A 1 99 ? -3.707 20.089 20.689 1.00 70.38 99 ALA A O 1
ATOM 716 N N . ALA A 1 100 ? -2.920 20.488 18.625 1.00 65.12 100 ALA A N 1
ATOM 717 C CA . ALA A 1 100 ? -1.559 20.025 18.899 1.00 65.12 100 ALA A CA 1
ATOM 718 C C . ALA A 1 100 ? -0.854 20.826 20.010 1.00 65.12 100 ALA A C 1
ATOM 720 O O . ALA A 1 100 ? -0.041 20.304 20.784 1.00 65.12 100 ALA A O 1
ATOM 721 N N . LYS A 1 101 ? -1.113 22.138 20.099 1.00 68.75 101 LYS A N 1
ATOM 722 C CA . LYS A 1 101 ? -0.577 22.983 21.181 1.00 68.75 101 LYS A CA 1
ATOM 723 C C . LYS A 1 101 ? -1.264 22.682 22.517 1.00 68.75 101 LYS A C 1
ATOM 725 O O . LYS A 1 101 ? -0.583 22.581 23.536 1.00 68.75 101 LYS A O 1
ATOM 730 N N . ALA A 1 102 ? -2.577 22.487 22.507 1.00 74.06 102 ALA A N 1
ATOM 731 C CA . ALA A 1 102 ? -3.384 22.171 23.681 1.00 74.06 102 ALA A CA 1
ATOM 732 C C . ALA A 1 102 ? -3.046 20.782 24.259 1.00 74.06 102 ALA A C 1
ATOM 734 O O . ALA A 1 102 ? -2.811 2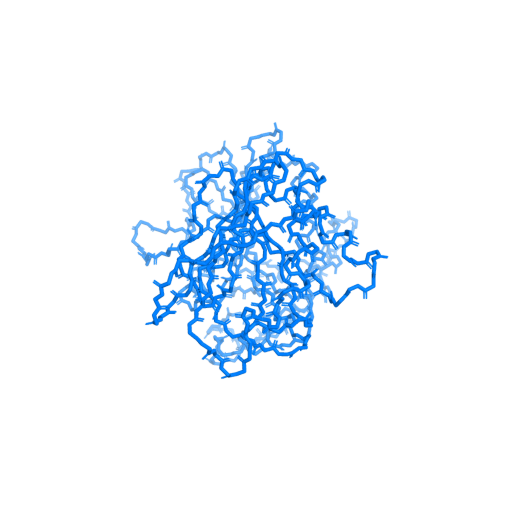0.658 25.461 1.00 74.06 102 ALA A O 1
ATOM 735 N N . ALA A 1 103 ? -2.879 19.764 23.410 1.00 73.62 103 ALA A N 1
ATOM 736 C CA . ALA A 1 103 ? -2.448 18.431 23.833 1.00 73.62 103 ALA A CA 1
ATOM 737 C C . ALA A 1 103 ? -1.050 18.456 24.486 1.00 73.62 103 ALA A C 1
ATOM 739 O O . ALA A 1 103 ? -0.821 17.828 25.522 1.00 73.62 103 ALA A O 1
ATOM 740 N N . ARG A 1 104 ? -0.109 19.243 23.937 1.00 72.94 104 ARG A N 1
ATOM 741 C CA . ARG A 1 104 ? 1.214 19.469 24.555 1.00 72.94 104 ARG A CA 1
ATOM 742 C C . ARG A 1 104 ? 1.119 20.176 25.906 1.00 72.94 104 ARG A C 1
ATOM 744 O O . ARG A 1 104 ? 1.847 19.816 26.830 1.00 72.94 104 ARG A O 1
ATOM 751 N N . TYR A 1 105 ? 0.238 21.167 26.023 1.00 77.62 105 TYR A N 1
ATOM 752 C CA . TYR A 1 105 ? 0.002 21.884 27.272 1.00 77.62 105 TYR A CA 1
ATOM 753 C C . TYR A 1 105 ? -0.516 20.950 28.371 1.00 77.62 105 TYR A C 1
ATOM 755 O O . TYR A 1 105 ? 0.076 20.924 29.449 1.00 77.62 105 TYR A O 1
ATOM 763 N N . ALA A 1 106 ? -1.526 20.126 28.080 1.00 76.38 106 ALA A N 1
ATOM 764 C CA . ALA A 1 106 ? -2.089 19.166 29.031 1.00 76.38 106 ALA A CA 1
ATOM 765 C C . ALA A 1 106 ? -1.039 18.170 29.554 1.00 76.38 106 ALA A C 1
ATOM 767 O O . ALA A 1 106 ? -0.909 17.978 30.764 1.00 76.38 106 ALA A O 1
ATOM 768 N N . ARG A 1 107 ? -0.208 17.615 28.656 1.00 73.50 107 ARG A N 1
ATOM 769 C CA . ARG A 1 107 ? 0.897 16.712 29.033 1.00 73.50 107 ARG A CA 1
ATOM 770 C C . ARG A 1 107 ? 1.885 17.369 29.995 1.00 73.50 107 ARG A C 1
ATOM 772 O O . ARG A 1 107 ? 2.304 16.751 30.967 1.00 73.50 107 ARG A O 1
ATOM 779 N N . LYS A 1 108 ? 2.231 18.637 29.754 1.00 74.31 108 LYS A N 1
ATOM 780 C CA . LYS A 1 108 ? 3.152 19.391 30.618 1.00 74.31 108 LYS A CA 1
ATOM 781 C C . LYS A 1 108 ? 2.587 19.637 32.025 1.00 74.31 108 LYS A C 1
ATOM 783 O O . LYS A 1 108 ? 3.366 19.806 32.955 1.00 74.31 108 LYS A O 1
ATOM 788 N N . HIS A 1 109 ? 1.264 19.655 32.182 1.00 75.69 109 HIS A N 1
ATOM 789 C CA . HIS A 1 109 ? 0.593 19.942 33.455 1.00 75.69 109 HIS A CA 1
ATOM 790 C C . HIS A 1 109 ? 0.112 18.676 34.182 1.00 75.69 109 HIS A C 1
ATOM 792 O O . HIS A 1 109 ? -0.630 18.782 35.154 1.00 75.69 109 HIS A O 1
ATOM 798 N N . GLY A 1 110 ? 0.553 17.488 33.747 1.00 67.06 110 GLY A N 1
ATOM 799 C CA . GLY A 1 110 ? 0.284 16.223 34.439 1.00 67.06 110 GLY A CA 1
ATOM 800 C C . GLY A 1 110 ? -1.156 15.733 34.305 1.00 67.06 110 GLY A C 1
ATOM 801 O O . GLY A 1 110 ? -1.642 15.009 35.170 1.00 67.06 110 GLY A O 1
ATOM 802 N N . TRP A 1 111 ? -1.857 16.152 33.253 1.00 68.19 111 TRP A N 1
ATOM 803 C CA . TRP A 1 111 ? -3.226 15.712 33.007 1.00 68.19 111 TRP A CA 1
ATOM 804 C C . TRP A 1 111 ? -3.236 14.276 32.458 1.00 68.19 111 TRP A C 1
ATOM 806 O O . TRP A 1 111 ? -2.225 13.837 31.895 1.00 68.19 111 TRP A O 1
ATOM 816 N N . PRO A 1 112 ? -4.359 13.541 32.590 1.00 61.41 112 PRO A N 1
ATOM 817 C CA . PRO A 1 112 ? -4.546 12.246 31.933 1.00 61.41 112 PRO A CA 1
ATOM 818 C C . PRO A 1 112 ? -4.184 12.316 30.439 1.00 61.41 112 PRO A C 1
ATOM 820 O O . PRO A 1 112 ? -4.232 13.408 29.869 1.00 61.41 112 PRO A O 1
ATOM 823 N N . PRO A 1 113 ? -3.811 11.198 29.783 1.00 56.84 113 PRO A N 1
ATOM 824 C CA . PRO A 1 113 ? -3.308 11.219 28.412 1.00 56.84 113 PRO A CA 1
ATOM 825 C C . PRO A 1 113 ? -4.328 11.843 27.455 1.00 56.84 113 PRO A C 1
ATOM 827 O O . PRO A 1 113 ? -5.287 11.204 27.029 1.00 56.84 113 PRO A O 1
ATOM 830 N N . VAL A 1 114 ? -4.092 13.112 27.120 1.00 61.81 114 VAL A N 1
ATOM 831 C CA . VAL A 1 114 ? -4.875 13.846 26.133 1.00 61.81 114 VAL A CA 1
ATOM 832 C C . VAL A 1 114 ? -4.397 13.430 24.753 1.00 61.81 114 VAL A C 1
ATOM 834 O O . VAL A 1 114 ? -3.274 13.759 24.350 1.00 61.81 114 VAL A O 1
ATOM 837 N N . LEU A 1 115 ? -5.244 12.682 24.048 1.00 59.12 115 LEU A N 1
ATOM 838 C CA . LEU A 1 115 ? -4.980 12.254 22.679 1.00 59.12 115 LEU A CA 1
ATOM 839 C C . LEU A 1 115 ? -5.364 13.372 21.708 1.00 59.12 115 LEU A C 1
ATOM 841 O O . LEU A 1 115 ? -6.444 13.961 21.807 1.00 59.12 115 LEU A O 1
ATOM 845 N N . GLU A 1 116 ? -4.453 13.655 20.780 1.00 56.94 116 GLU A N 1
ATOM 846 C CA . GLU A 1 116 ? -4.709 14.528 19.640 1.00 56.94 116 GLU A CA 1
ATOM 847 C C . GLU A 1 116 ? -5.467 13.729 18.576 1.00 56.94 116 GLU A C 1
ATOM 849 O O . GLU A 1 116 ? -4.988 12.697 18.110 1.00 56.94 116 GLU A O 1
ATOM 854 N N . VAL A 1 117 ? -6.662 14.190 18.219 1.00 55.97 117 VAL A N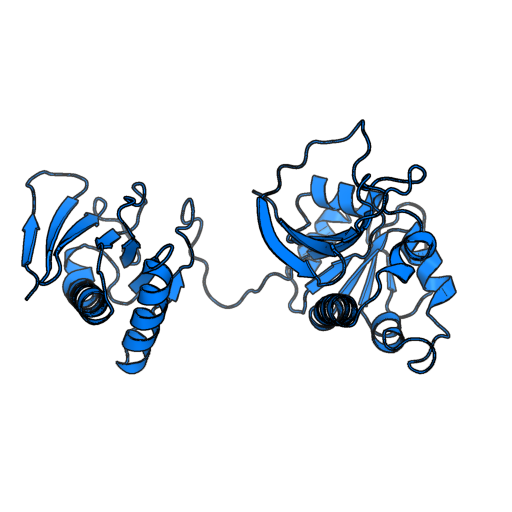 1
ATOM 855 C CA . VAL A 1 117 ? -7.524 13.560 17.218 1.00 55.97 117 VAL A CA 1
ATOM 856 C C . VAL A 1 117 ? -7.474 14.412 15.948 1.00 55.97 117 VAL A C 1
ATOM 858 O O . VAL A 1 117 ? -8.036 15.506 15.902 1.00 55.97 117 VAL A O 1
ATOM 861 N N . GLY A 1 118 ? -6.765 13.943 14.919 1.00 53.41 118 GLY A N 1
ATOM 862 C CA . GLY A 1 118 ? -6.735 14.592 13.603 1.00 53.41 118 GLY A CA 1
ATOM 863 C C . GLY A 1 118 ? -7.966 14.228 12.767 1.00 53.41 118 GLY A C 1
ATOM 864 O O . GLY A 1 118 ? -8.178 13.045 12.524 1.00 53.41 118 GLY A O 1
ATOM 865 N N . ARG A 1 119 ? -8.729 15.249 12.321 1.00 46.88 119 ARG A N 1
ATOM 866 C CA . ARG A 1 119 ? -10.103 15.191 11.743 1.00 46.88 119 ARG A CA 1
ATOM 867 C C . ARG A 1 119 ? -11.104 14.362 12.591 1.00 46.88 119 ARG A C 1
ATOM 869 O O . ARG A 1 119 ? -10.718 13.429 13.285 1.00 46.88 119 ARG A O 1
ATOM 876 N N . PRO A 1 120 ? -12.405 14.711 12.622 1.00 36.66 120 PRO A N 1
ATOM 877 C CA . PRO A 1 120 ? -13.334 13.975 13.468 1.00 36.66 120 PRO A CA 1
ATOM 878 C C . PRO A 1 120 ? -13.506 12.561 12.887 1.00 36.66 120 PRO A C 1
ATOM 880 O O . PRO A 1 120 ? -13.626 12.433 11.665 1.00 36.66 120 PRO A O 1
ATOM 883 N N . PRO A 1 121 ? -13.529 11.498 13.710 1.00 34.84 121 PRO A N 1
ATOM 884 C CA . PRO A 1 121 ? -13.867 10.175 13.215 1.00 34.84 121 PRO A CA 1
ATOM 885 C C . PRO A 1 121 ? -15.355 10.169 12.831 1.00 34.84 121 PRO A C 1
ATOM 887 O O . PRO A 1 121 ? -16.195 10.580 13.644 1.00 34.84 121 PRO A O 1
ATOM 890 N N . PRO A 1 122 ? -15.727 9.719 11.622 1.00 32.66 122 PRO A N 1
ATOM 891 C CA . PRO A 1 122 ? -17.114 9.421 11.318 1.00 32.66 122 PRO A CA 1
ATOM 892 C C . PRO A 1 122 ? -17.487 8.157 12.107 1.00 32.66 122 PRO A C 1
ATOM 894 O O . PRO A 1 122 ? -17.255 7.047 11.658 1.00 32.66 122 PRO A O 1
ATOM 897 N N . ALA A 1 123 ? -18.029 8.371 13.309 1.00 28.88 123 ALA A N 1
ATOM 898 C CA . ALA A 1 123 ? -18.436 7.375 14.303 1.00 28.88 123 ALA A CA 1
ATOM 899 C C . ALA A 1 123 ? -17.295 6.631 15.037 1.00 28.88 123 ALA A C 1
ATOM 901 O O . ALA A 1 123 ? -16.483 5.913 14.469 1.00 28.88 123 ALA A O 1
ATOM 902 N N . LEU A 1 124 ? -17.280 6.789 16.365 1.00 38.53 124 LEU A N 1
ATOM 903 C CA . LEU A 1 124 ? -16.556 5.938 17.309 1.00 38.53 124 LEU A CA 1
ATOM 904 C C . LEU A 1 124 ? -17.133 4.516 17.268 1.00 38.53 124 LEU A C 1
ATOM 906 O O . LEU A 1 124 ? -18.062 4.210 18.021 1.00 38.53 124 LEU A O 1
ATOM 910 N N . GLU A 1 125 ? -16.577 3.650 16.430 1.00 32.88 125 GLU A N 1
ATOM 911 C CA . GLU A 1 125 ? -16.655 2.213 16.660 1.00 32.88 125 GLU A CA 1
ATOM 912 C C . GLU A 1 125 ? -15.462 1.776 17.516 1.00 32.88 125 GLU A C 1
ATOM 914 O O . GLU A 1 125 ? -14.298 1.845 17.134 1.00 32.88 125 GLU A O 1
ATOM 919 N N . THR A 1 126 ? -15.827 1.346 18.724 1.00 27.12 126 THR A N 1
ATOM 920 C CA . THR A 1 126 ? -15.092 0.472 19.645 1.00 27.12 126 THR A CA 1
ATOM 921 C C . THR A 1 126 ? -13.851 1.014 20.363 1.00 27.12 126 THR A C 1
ATOM 923 O O . THR A 1 126 ? -12.743 1.121 19.854 1.00 27.12 126 THR A O 1
ATOM 926 N N . LEU A 1 127 ? -14.077 1.269 21.655 1.00 31.50 127 LEU A N 1
ATOM 927 C CA . LEU A 1 127 ? -13.082 1.193 22.713 1.00 31.50 127 LEU A CA 1
ATOM 928 C C . LEU A 1 127 ? -12.591 -0.256 22.832 1.00 31.50 127 LEU A C 1
ATOM 930 O O . LEU A 1 127 ? -13.282 -1.068 23.440 1.00 31.50 127 LEU A O 1
ATOM 934 N N . GLU A 1 128 ? -11.398 -0.555 22.330 1.00 30.25 128 GLU A N 1
ATOM 935 C CA . GLU A 1 128 ? -10.627 -1.711 22.791 1.00 30.25 128 GLU A CA 1
ATOM 936 C C . GLU A 1 128 ? -9.247 -1.284 23.297 1.00 30.25 128 GLU A C 1
ATOM 938 O O . GLU A 1 128 ? -8.610 -0.337 22.837 1.00 30.25 128 GLU A O 1
ATOM 943 N N . THR A 1 129 ? -8.871 -1.941 24.382 1.00 27.22 129 THR A N 1
ATOM 944 C CA . THR A 1 129 ? -7.773 -1.666 25.298 1.00 27.22 129 THR A CA 1
ATOM 945 C C . THR A 1 129 ? -6.442 -2.238 24.813 1.00 27.22 129 THR A C 1
ATOM 947 O O . THR A 1 129 ? -6.411 -3.405 24.456 1.00 27.22 129 THR A O 1
ATOM 950 N N . LYS A 1 130 ? -5.359 -1.463 24.999 1.00 29.31 130 LYS A N 1
ATOM 951 C CA . LYS A 1 130 ? -3.928 -1.856 25.016 1.00 29.31 130 LYS A CA 1
ATOM 952 C C . LYS A 1 130 ? -3.370 -2.513 23.739 1.00 29.31 130 LYS A C 1
ATOM 954 O O . LYS A 1 130 ? -3.742 -3.624 23.410 1.00 29.31 130 LYS A O 1
ATOM 959 N N . ASP A 1 131 ? -2.399 -1.833 23.119 1.00 42.50 131 ASP A N 1
ATOM 960 C CA . ASP A 1 131 ? -1.370 -2.375 22.214 1.00 42.50 131 ASP A CA 1
ATOM 961 C C . ASP A 1 131 ? -1.778 -3.585 21.361 1.00 42.50 131 ASP A C 1
ATOM 963 O O . ASP A 1 131 ? -1.442 -4.725 21.670 1.00 42.50 131 ASP A O 1
ATOM 967 N N . ASN A 1 132 ? -2.429 -3.320 20.229 1.00 39.50 132 ASN A N 1
ATOM 968 C CA . ASN A 1 132 ? -2.407 -4.238 19.098 1.00 39.50 132 ASN A CA 1
ATOM 969 C C . ASN A 1 132 ? -2.295 -3.410 17.814 1.00 39.50 132 ASN A C 1
ATOM 971 O O . ASN A 1 132 ? -3.299 -3.024 17.214 1.00 39.50 132 ASN A O 1
ATOM 975 N N . HIS A 1 133 ? -1.071 -3.036 17.425 1.00 54.47 133 HIS A N 1
ATOM 976 C CA . HIS A 1 133 ? -0.864 -2.520 16.075 1.00 54.47 133 HIS A CA 1
ATOM 977 C C . HIS A 1 133 ? -1.015 -3.706 15.126 1.00 54.47 133 HIS A C 1
ATOM 979 O O . HIS A 1 133 ? -0.053 -4.425 14.874 1.00 54.47 133 HIS A O 1
ATOM 985 N N . MET A 1 134 ? -2.247 -3.945 14.670 1.00 75.25 134 MET A N 1
ATOM 986 C CA . MET A 1 134 ? -2.502 -4.860 13.563 1.00 75.25 134 MET A CA 1
ATOM 987 C C . MET A 1 134 ? -1.589 -4.455 12.411 1.00 75.25 134 MET A C 1
ATOM 989 O O . MET A 1 134 ? -1.558 -3.282 12.022 1.00 75.25 134 MET A O 1
ATOM 993 N N . ARG A 1 135 ? -0.828 -5.414 11.892 1.00 92.69 135 ARG A N 1
ATOM 994 C CA . ARG A 1 135 ? 0.136 -5.165 10.823 1.00 92.69 135 ARG A CA 1
ATOM 995 C C . ARG A 1 135 ? -0.616 -4.717 9.581 1.00 92.69 135 ARG A C 1
ATOM 997 O O . ARG A 1 135 ? -1.633 -5.318 9.217 1.00 92.69 135 ARG A O 1
ATOM 1004 N N . LYS A 1 136 ? -0.114 -3.683 8.908 1.00 94.31 136 LYS A N 1
ATOM 1005 C CA . LYS A 1 136 ? -0.737 -3.209 7.674 1.00 94.31 136 LYS A CA 1
ATOM 1006 C C . LYS A 1 136 ? -0.271 -4.036 6.491 1.00 94.31 136 LYS A C 1
ATOM 1008 O O . LYS A 1 136 ? 0.917 -4.300 6.340 1.00 94.31 136 LYS A O 1
ATOM 1013 N N . LEU A 1 137 ? -1.195 -4.389 5.609 1.00 96.44 137 LEU A N 1
ATOM 1014 C CA . LEU A 1 137 ? -0.892 -4.858 4.270 1.00 96.44 137 LEU A CA 1
ATOM 1015 C C . LEU A 1 137 ? -0.814 -3.653 3.333 1.00 96.44 137 LEU A C 1
ATOM 1017 O O . LEU A 1 137 ? -1.824 -3.015 3.017 1.00 96.44 137 LEU A O 1
ATOM 1021 N N . VAL A 1 138 ? 0.403 -3.374 2.873 1.00 96.56 138 VAL A N 1
ATOM 1022 C CA . VAL A 1 138 ? 0.734 -2.237 2.016 1.00 96.56 138 VAL A CA 1
ATOM 1023 C C . VAL A 1 138 ? 1.101 -2.739 0.621 1.00 96.56 138 VAL A C 1
ATOM 1025 O O . VAL A 1 138 ? 2.078 -3.463 0.436 1.00 96.56 138 VAL A O 1
ATOM 1028 N N . SER A 1 139 ? 0.327 -2.338 -0.385 1.00 95.44 139 SER A N 1
ATOM 1029 C CA . SER A 1 139 ? 0.643 -2.590 -1.791 1.00 95.44 139 SER A CA 1
ATOM 1030 C C . SER A 1 139 ? 1.419 -1.417 -2.370 1.00 95.44 139 SER A C 1
ATOM 1032 O O . SER A 1 139 ? 0.858 -0.335 -2.502 1.00 95.44 139 SER A O 1
ATOM 1034 N N . ASN A 1 140 ? 2.663 -1.647 -2.788 1.00 91.44 140 ASN A N 1
ATOM 1035 C CA . ASN A 1 140 ? 3.505 -0.662 -3.468 1.00 91.44 140 ASN A CA 1
ATOM 1036 C C . ASN A 1 140 ? 3.599 -1.016 -4.956 1.00 91.44 140 ASN A C 1
ATOM 1038 O O . ASN A 1 140 ? 4.105 -2.079 -5.311 1.00 91.44 140 ASN A O 1
ATOM 1042 N N . LEU A 1 141 ? 3.103 -0.143 -5.834 1.00 92.81 141 LEU A N 1
ATOM 1043 C CA . LEU A 1 141 ? 3.102 -0.375 -7.279 1.00 92.81 141 LEU A CA 1
ATOM 1044 C C . LEU A 1 141 ? 3.611 0.843 -8.038 1.00 92.81 141 LEU A C 1
ATOM 1046 O O . LEU A 1 141 ? 3.226 1.977 -7.751 1.00 92.81 141 LEU A O 1
ATOM 1050 N N . PHE A 1 142 ? 4.402 0.586 -9.076 1.00 94.75 142 PHE A N 1
ATOM 1051 C CA . PHE A 1 142 ? 4.667 1.575 -10.113 1.00 94.75 142 PHE A CA 1
ATOM 1052 C C . PHE A 1 142 ? 3.536 1.491 -11.132 1.00 94.75 142 PHE A C 1
ATOM 1054 O O . PHE A 1 142 ? 3.169 0.396 -11.566 1.00 94.75 142 PHE A O 1
ATOM 1061 N N . VAL A 1 143 ? 2.986 2.637 -11.523 1.00 97.31 143 VAL A N 1
ATOM 1062 C CA . VAL A 1 143 ? 1.889 2.707 -12.488 1.00 97.31 143 VAL A CA 1
ATOM 1063 C C . VAL A 1 143 ? 2.119 3.842 -13.480 1.00 97.31 143 VAL A C 1
ATOM 1065 O O . VAL A 1 143 ? 2.411 4.970 -13.097 1.00 97.31 143 VAL A O 1
ATOM 1068 N N . ALA A 1 144 ? 2.011 3.540 -14.769 1.00 98.00 144 ALA A N 1
ATOM 1069 C CA . ALA A 1 144 ? 2.034 4.537 -15.832 1.00 98.00 144 ALA A CA 1
ATOM 1070 C C . ALA A 1 144 ? 0.739 5.370 -15.838 1.00 98.00 144 ALA A C 1
ATOM 1072 O O . ALA A 1 144 ? -0.286 4.955 -15.292 1.00 98.00 144 ALA A O 1
ATOM 1073 N N . LEU A 1 145 ? 0.747 6.519 -16.513 1.00 97.88 145 LEU A N 1
ATOM 1074 C CA . LEU A 1 145 ? -0.397 7.432 -16.592 1.00 97.88 145 LEU A CA 1
ATOM 1075 C C . LEU A 1 145 ? -1.648 6.771 -17.193 1.00 97.88 145 LEU A C 1
ATOM 1077 O O . LEU A 1 145 ? -2.768 7.094 -16.807 1.00 97.88 145 LEU A O 1
ATOM 1081 N N . ASP A 1 146 ? -1.469 5.813 -18.104 1.00 97.00 146 ASP A N 1
ATOM 1082 C CA . ASP A 1 146 ? -2.545 5.019 -18.706 1.00 97.00 146 ASP A CA 1
ATOM 1083 C C . ASP A 1 146 ? -2.857 3.713 -17.945 1.00 97.00 146 ASP A C 1
ATOM 1085 O O . ASP A 1 146 ? -3.533 2.819 -18.468 1.00 97.00 146 ASP A O 1
ATOM 1089 N N . GLY A 1 147 ? -2.369 3.595 -16.706 1.00 96.19 147 GLY A N 1
ATOM 1090 C CA . GLY A 1 147 ? -2.680 2.518 -15.767 1.00 96.19 147 GLY A CA 1
ATOM 1091 C C . GLY A 1 147 ? -1.867 1.235 -15.950 1.00 96.19 147 GLY A C 1
ATOM 1092 O O . GLY A 1 147 ? -2.152 0.245 -15.267 1.00 96.19 147 GLY A O 1
ATOM 1093 N N . VAL A 1 148 ? -0.895 1.213 -16.869 1.00 96.44 148 VAL A N 1
ATOM 1094 C CA . VAL A 1 148 ? -0.024 0.052 -17.115 1.00 96.44 148 VAL A CA 1
ATOM 1095 C C . VAL A 1 148 ? 0.918 -0.162 -15.928 1.00 96.44 148 VAL A C 1
ATOM 1097 O O . VAL A 1 148 ? 1.542 0.776 -15.443 1.00 96.44 148 VAL A O 1
ATOM 1100 N N . VAL A 1 149 ? 1.011 -1.411 -15.465 1.00 94.50 149 VAL A N 1
ATOM 1101 C CA . VAL A 1 149 ? 1.903 -1.844 -14.367 1.00 94.50 149 VAL A CA 1
ATOM 1102 C C . VAL A 1 149 ? 2.854 -2.963 -14.790 1.00 94.50 149 VAL A C 1
ATOM 1104 O O . VAL A 1 149 ? 3.682 -3.418 -14.008 1.00 94.50 149 VAL A O 1
ATOM 1107 N N . GLU A 1 150 ? 2.706 -3.468 -16.013 1.00 91.44 150 GLU A N 1
ATOM 1108 C CA . GLU A 1 150 ? 3.575 -4.508 -16.552 1.00 91.44 150 GLU A CA 1
ATOM 1109 C C . GLU A 1 150 ? 4.942 -3.935 -16.934 1.00 91.44 150 GLU A C 1
ATOM 1111 O O . GLU A 1 150 ? 5.026 -2.831 -17.473 1.00 91.44 150 GLU A O 1
ATOM 1116 N N . ALA A 1 151 ? 5.994 -4.716 -16.669 1.00 89.12 151 ALA A N 1
ATOM 1117 C CA . ALA A 1 151 ? 7.378 -4.421 -17.041 1.00 89.12 151 ALA A CA 1
ATOM 1118 C C . ALA A 1 151 ? 7.829 -2.980 -16.703 1.00 89.12 151 ALA A C 1
ATOM 1120 O O . ALA A 1 151 ? 8.260 -2.248 -17.600 1.00 89.12 151 ALA A O 1
ATOM 1121 N N . PRO A 1 152 ? 7.715 -2.542 -15.430 1.00 89.94 152 PRO A N 1
ATOM 1122 C CA . PRO A 1 152 ? 8.095 -1.188 -15.029 1.00 89.94 152 PRO A CA 1
ATOM 1123 C C . PRO A 1 152 ? 9.549 -0.845 -15.351 1.00 89.94 152 PRO A C 1
ATOM 1125 O O . PRO A 1 152 ? 9.835 0.293 -15.706 1.00 89.94 152 PRO A O 1
ATOM 1128 N N . ASP A 1 153 ? 10.445 -1.834 -15.358 1.00 86.38 153 ASP A N 1
ATOM 1129 C CA . ASP A 1 153 ? 11.842 -1.692 -15.780 1.00 86.38 153 ASP A CA 1
ATOM 1130 C C . ASP A 1 153 ? 12.005 -1.098 -17.191 1.00 86.38 153 ASP A C 1
ATOM 1132 O O . ASP A 1 153 ? 13.042 -0.516 -17.501 1.00 86.38 153 ASP A O 1
ATOM 1136 N N . LYS A 1 154 ? 10.988 -1.211 -18.056 1.00 91.31 154 LYS A N 1
ATOM 1137 C CA . LYS A 1 154 ? 11.020 -0.684 -19.426 1.00 91.31 154 LYS A CA 1
ATOM 1138 C C . LYS A 1 154 ? 10.652 0.790 -19.541 1.00 91.31 154 LYS A C 1
ATOM 1140 O O . LYS A 1 154 ? 10.950 1.385 -20.573 1.00 91.31 154 LYS A O 1
ATOM 1145 N N . TRP A 1 155 ? 9.998 1.374 -18.539 1.00 93.06 155 TRP A N 1
ATOM 1146 C CA . TRP A 1 155 ? 9.437 2.725 -18.656 1.00 93.06 155 TRP A CA 1
ATOM 1147 C C . TRP A 1 155 ? 9.630 3.619 -17.425 1.00 93.06 155 TRP A C 1
ATOM 1149 O O . TRP A 1 155 ? 9.531 4.835 -17.564 1.00 93.06 155 TRP A O 1
ATOM 1159 N N . SER A 1 156 ? 9.939 3.076 -16.243 1.00 91.88 156 SER A N 1
ATOM 1160 C CA . SER A 1 156 ? 10.107 3.871 -15.017 1.00 91.88 156 SER A CA 1
ATOM 1161 C C . SER A 1 156 ? 11.520 4.434 -14.838 1.00 91.88 156 SER A C 1
ATOM 1163 O O . SER A 1 156 ? 11.673 5.504 -14.252 1.00 91.88 156 SER A O 1
ATOM 1165 N N . LEU A 1 157 ? 12.547 3.756 -15.369 1.00 89.50 157 LEU A N 1
ATOM 1166 C CA . LEU A 1 157 ? 13.962 4.107 -15.165 1.00 89.50 157 LEU A CA 1
ATOM 1167 C C . LEU A 1 157 ? 14.326 5.561 -15.525 1.00 89.50 157 LEU A C 1
ATOM 1169 O O . LEU A 1 157 ? 15.054 6.173 -14.746 1.00 89.50 157 LEU A O 1
ATOM 1173 N N . PRO A 1 158 ? 13.819 6.168 -16.622 1.00 92.00 158 PRO A N 1
ATOM 1174 C CA . PRO A 1 158 ? 14.115 7.570 -16.941 1.00 92.00 158 PRO A CA 1
ATOM 1175 C C . PRO A 1 158 ? 13.646 8.578 -15.884 1.00 92.00 158 PRO A C 1
ATOM 1177 O O . PRO A 1 158 ? 14.085 9.724 -15.893 1.00 92.00 158 PRO A O 1
ATOM 1180 N N . TYR A 1 159 ? 12.741 8.164 -14.997 1.00 92.19 159 TYR A N 1
ATOM 1181 C CA . TYR A 1 159 ? 12.182 8.982 -13.929 1.00 92.19 159 TYR A CA 1
ATOM 1182 C C . TYR A 1 159 ? 12.741 8.605 -12.558 1.00 92.19 159 TYR A C 1
ATOM 1184 O O . TYR A 1 159 ? 12.247 9.114 -11.561 1.00 92.19 159 TYR A O 1
ATOM 1192 N N . TRP A 1 160 ? 13.715 7.701 -12.459 1.00 86.81 160 TRP A N 1
ATOM 1193 C CA . TRP A 1 160 ? 14.288 7.355 -11.161 1.00 86.81 160 TRP A CA 1
ATOM 1194 C C . TRP A 1 160 ? 14.982 8.571 -10.528 1.00 86.81 160 TRP A C 1
ATOM 1196 O O . TRP A 1 160 ? 15.665 9.333 -11.214 1.00 86.81 160 TRP A O 1
ATOM 1206 N N . SER A 1 161 ? 14.780 8.777 -9.228 1.00 86.94 161 SER A N 1
ATOM 1207 C CA . SER A 1 161 ? 15.355 9.888 -8.463 1.00 86.94 161 SER A CA 1
ATOM 1208 C C . SER A 1 161 ? 15.548 9.499 -7.000 1.00 86.94 161 SER A C 1
ATOM 1210 O O . SER A 1 161 ? 14.913 8.558 -6.521 1.00 86.94 161 SER A O 1
ATOM 1212 N N . ASP A 1 162 ? 16.366 10.266 -6.275 1.00 84.81 162 ASP A N 1
ATOM 1213 C CA . ASP A 1 162 ? 16.617 10.060 -4.841 1.00 84.81 162 ASP A CA 1
ATOM 1214 C C . ASP A 1 162 ? 15.326 10.117 -4.008 1.00 84.81 162 ASP A C 1
ATOM 1216 O O . ASP A 1 162 ? 15.179 9.392 -3.028 1.00 84.81 162 ASP A O 1
ATOM 1220 N N . GLU A 1 163 ? 14.350 10.939 -4.411 1.00 87.00 163 GLU A N 1
ATOM 1221 C CA . GLU A 1 163 ? 13.055 11.029 -3.725 1.00 87.00 163 GLU A CA 1
ATOM 1222 C C . GLU A 1 163 ? 12.228 9.741 -3.877 1.00 87.00 163 GLU A C 1
ATOM 1224 O O . GLU A 1 163 ? 11.550 9.314 -2.941 1.00 87.00 163 GLU A O 1
ATOM 1229 N N . ILE A 1 164 ? 12.293 9.110 -5.054 1.00 87.19 164 ILE A N 1
ATOM 1230 C CA . ILE A 1 164 ? 11.617 7.837 -5.320 1.00 87.19 164 ILE A CA 1
ATOM 1231 C C . ILE A 1 164 ? 12.340 6.704 -4.595 1.00 87.19 164 ILE A C 1
ATOM 1233 O O . ILE A 1 164 ? 11.672 5.887 -3.964 1.00 87.19 164 ILE A O 1
ATOM 1237 N N . ALA A 1 165 ? 13.677 6.685 -4.639 1.00 82.75 165 ALA A N 1
ATOM 1238 C CA . ALA A 1 165 ? 14.489 5.716 -3.907 1.00 82.75 165 ALA A CA 1
ATOM 1239 C C . ALA A 1 165 ? 14.159 5.758 -2.407 1.00 82.75 165 ALA A C 1
ATOM 1241 O O . ALA A 1 165 ? 13.710 4.759 -1.856 1.00 82.75 165 ALA A O 1
ATOM 1242 N N . ALA A 1 166 ? 14.191 6.944 -1.791 1.00 83.88 166 ALA A N 1
ATOM 1243 C CA . ALA A 1 166 ? 13.854 7.119 -0.379 1.00 83.88 166 ALA A CA 1
ATOM 1244 C C . ALA A 1 166 ? 12.424 6.664 -0.028 1.00 83.88 166 ALA A C 1
ATOM 1246 O O . ALA A 1 166 ? 12.179 6.172 1.075 1.00 83.88 166 ALA A O 1
ATOM 1247 N N . SER A 1 167 ? 11.463 6.819 -0.945 1.00 85.38 167 SER A N 1
ATOM 1248 C CA . SER A 1 167 ? 10.097 6.320 -0.745 1.00 85.38 167 SER A CA 1
ATOM 1249 C C . SER A 1 167 ? 10.025 4.789 -0.773 1.00 85.38 167 SER A C 1
ATOM 1251 O O . SER A 1 167 ? 9.374 4.183 0.085 1.00 85.38 167 SER A O 1
ATOM 1253 N N . VAL A 1 168 ? 10.712 4.160 -1.731 1.00 84.25 168 VAL A N 1
ATOM 1254 C CA . VAL A 1 168 ? 10.812 2.697 -1.829 1.00 84.25 168 VAL A CA 1
ATOM 1255 C C . VAL A 1 168 ? 11.516 2.130 -0.594 1.00 84.25 168 VAL A C 1
ATOM 1257 O O . VAL A 1 168 ? 10.980 1.217 0.039 1.00 84.25 168 VAL A O 1
ATOM 1260 N N . ASP A 1 169 ? 12.628 2.738 -0.183 1.00 81.06 169 ASP A N 1
ATOM 1261 C CA . ASP A 1 169 ? 13.401 2.344 0.996 1.00 81.06 169 ASP A CA 1
ATOM 1262 C C . ASP A 1 169 ? 12.586 2.472 2.281 1.00 81.06 169 ASP A C 1
ATOM 1264 O O . ASP A 1 169 ? 12.600 1.573 3.120 1.00 81.06 169 ASP A O 1
ATOM 1268 N N . ALA A 1 170 ? 11.809 3.549 2.434 1.00 83.81 170 ALA A N 1
ATOM 1269 C CA . ALA A 1 170 ? 10.914 3.712 3.576 1.00 83.81 170 ALA A CA 1
ATOM 1270 C C . ALA A 1 170 ? 9.844 2.607 3.632 1.00 83.81 170 ALA A C 1
ATOM 1272 O O . ALA A 1 170 ? 9.489 2.142 4.716 1.00 83.81 170 ALA A O 1
ATOM 1273 N N . GLY A 1 171 ? 9.341 2.168 2.474 1.00 84.50 171 GLY A N 1
ATOM 1274 C CA . GLY A 1 171 ? 8.422 1.036 2.377 1.00 84.50 171 GLY A CA 1
ATOM 1275 C C . GLY A 1 171 ? 9.073 -0.290 2.776 1.00 84.50 171 GLY A C 1
ATOM 1276 O O . GLY A 1 171 ? 8.474 -1.060 3.524 1.00 84.50 171 GLY A O 1
ATOM 1277 N N . MET A 1 172 ? 10.303 -0.534 2.321 1.00 83.44 172 MET A N 1
ATOM 1278 C CA . MET A 1 172 ? 11.077 -1.726 2.682 1.00 83.44 172 MET A CA 1
ATOM 1279 C C . MET A 1 172 ? 11.439 -1.737 4.171 1.00 83.44 172 MET A C 1
ATOM 1281 O O . MET A 1 172 ? 11.265 -2.755 4.828 1.00 83.44 172 MET A O 1
ATOM 1285 N N . ALA A 1 173 ? 11.856 -0.601 4.733 1.00 85.06 173 ALA A N 1
ATOM 1286 C CA . ALA A 1 173 ? 12.212 -0.470 6.145 1.00 85.06 173 ALA A CA 1
ATOM 1287 C C . ALA A 1 173 ? 11.016 -0.646 7.097 1.00 85.06 173 ALA A C 1
ATOM 1289 O O . ALA A 1 173 ? 11.194 -1.074 8.237 1.00 85.06 173 ALA A O 1
ATOM 1290 N N . ALA A 1 174 ? 9.801 -0.311 6.651 1.00 87.88 174 ALA A N 1
ATOM 1291 C CA . ALA A 1 174 ? 8.581 -0.513 7.429 1.00 87.88 174 ALA A CA 1
ATOM 1292 C C . ALA A 1 174 ? 8.108 -1.975 7.435 1.00 87.88 174 ALA A C 1
ATOM 1294 O O . ALA A 1 174 ? 7.364 -2.369 8.335 1.00 87.88 174 ALA A O 1
ATOM 1295 N N . ALA A 1 175 ? 8.517 -2.773 6.446 1.00 92.00 175 ALA A N 1
ATOM 1296 C CA . ALA A 1 175 ? 8.041 -4.132 6.251 1.00 92.00 175 ALA A CA 1
ATOM 1297 C C . ALA A 1 175 ? 9.024 -5.176 6.793 1.00 92.00 175 ALA A C 1
ATOM 1299 O O . ALA A 1 175 ? 10.228 -5.089 6.591 1.00 92.00 175 ALA A O 1
ATOM 1300 N N . ASP A 1 176 ? 8.498 -6.229 7.418 1.00 93.38 176 ASP A N 1
ATOM 1301 C CA . ASP A 1 176 ? 9.289 -7.427 7.762 1.00 93.38 176 ASP A CA 1
ATOM 1302 C C . ASP A 1 176 ? 8.823 -8.684 7.009 1.00 93.38 176 ASP A C 1
ATOM 1304 O O . ASP A 1 176 ? 9.370 -9.780 7.176 1.00 93.38 176 ASP A O 1
ATOM 1308 N N . THR A 1 177 ? 7.767 -8.535 6.206 1.00 96.00 177 THR A N 1
ATOM 1309 C CA . THR A 1 177 ? 7.118 -9.617 5.473 1.00 96.00 177 THR A CA 1
ATOM 1310 C C . THR A 1 177 ? 6.733 -9.147 4.080 1.00 96.00 177 THR A C 1
ATOM 1312 O O . THR A 1 177 ? 6.253 -8.031 3.894 1.00 96.00 177 THR A O 1
ATOM 1315 N N . MET A 1 178 ? 6.904 -10.027 3.100 1.00 95.62 178 MET A N 1
ATOM 1316 C CA . MET A 1 178 ? 6.538 -9.812 1.711 1.00 95.62 178 MET A CA 1
ATOM 1317 C C . MET A 1 178 ? 5.488 -10.835 1.268 1.00 95.62 178 MET A C 1
ATOM 1319 O O . MET A 1 178 ? 5.658 -12.035 1.463 1.00 95.62 178 MET A O 1
ATOM 1323 N N . LEU A 1 179 ? 4.413 -10.372 0.638 1.00 96.31 179 LEU A N 1
ATOM 1324 C CA . LEU A 1 179 ? 3.376 -11.205 0.036 1.00 96.31 179 LEU A CA 1
ATOM 1325 C C . LEU A 1 179 ? 3.472 -11.131 -1.490 1.00 96.31 179 LEU A C 1
ATOM 1327 O O . LEU A 1 179 ? 3.342 -10.055 -2.081 1.00 96.31 179 LEU A O 1
ATOM 1331 N N . LEU A 1 180 ? 3.663 -12.281 -2.132 1.00 95.38 180 LEU A N 1
ATOM 1332 C CA . LEU A 1 180 ? 3.889 -12.391 -3.571 1.00 95.38 180 LEU A CA 1
ATOM 1333 C C . LEU A 1 180 ? 2.852 -13.296 -4.230 1.00 95.38 180 LEU A C 1
ATOM 1335 O O . LEU A 1 180 ? 2.561 -14.383 -3.743 1.00 95.38 180 LEU A O 1
ATOM 1339 N N . GLY A 1 181 ? 2.335 -12.894 -5.391 1.00 94.00 181 GLY A N 1
ATOM 1340 C CA . GLY A 1 181 ? 1.666 -13.841 -6.288 1.00 94.00 181 GLY A CA 1
ATOM 1341 C C . GLY A 1 181 ? 2.671 -14.750 -7.000 1.00 94.00 181 GLY A C 1
ATOM 1342 O O . GLY A 1 181 ? 3.807 -14.336 -7.231 1.00 94.00 181 GLY A O 1
ATOM 1343 N N . ARG A 1 182 ? 2.233 -15.941 -7.430 1.00 93.50 182 ARG A N 1
ATOM 1344 C CA . ARG A 1 182 ? 3.055 -16.940 -8.152 1.00 93.50 182 ARG A CA 1
ATOM 1345 C C . ARG A 1 182 ? 4.038 -16.354 -9.174 1.00 93.50 182 ARG A C 1
ATOM 1347 O O . ARG A 1 182 ? 5.232 -16.583 -9.063 1.00 93.50 182 ARG A O 1
ATOM 1354 N N . VAL A 1 183 ? 3.544 -15.593 -10.154 1.00 91.31 183 VAL A N 1
ATOM 1355 C CA . VAL A 1 183 ? 4.377 -15.093 -11.268 1.00 91.31 183 VAL A CA 1
ATOM 1356 C C . VAL A 1 183 ? 5.461 -14.132 -10.774 1.00 91.31 183 VAL A C 1
ATOM 1358 O O . VAL A 1 183 ? 6.596 -14.180 -11.240 1.00 91.31 183 VAL A O 1
ATOM 1361 N N . THR A 1 184 ? 5.125 -13.266 -9.815 1.00 91.12 184 THR A N 1
ATOM 1362 C CA . THR A 1 184 ? 6.100 -12.353 -9.205 1.00 91.12 184 THR A CA 1
ATOM 1363 C C . THR A 1 184 ? 7.124 -13.134 -8.388 1.00 91.12 184 THR A C 1
ATOM 1365 O O . THR A 1 184 ? 8.314 -12.848 -8.475 1.00 91.12 184 THR A O 1
ATOM 1368 N N . TYR A 1 185 ? 6.676 -14.149 -7.642 1.00 94.81 185 TYR A N 1
ATOM 1369 C CA . TYR A 1 185 ? 7.555 -15.037 -6.892 1.00 94.81 185 TYR A CA 1
ATOM 1370 C C . TYR A 1 185 ? 8.559 -15.753 -7.798 1.00 94.81 185 TYR A C 1
ATOM 1372 O O . TYR A 1 185 ? 9.751 -15.670 -7.536 1.00 94.81 185 TYR A O 1
ATOM 1380 N N . GLU A 1 186 ? 8.110 -16.393 -8.878 1.00 93.75 186 GLU A N 1
ATOM 1381 C CA . GLU A 1 186 ? 8.986 -17.107 -9.818 1.00 93.75 186 GLU A CA 1
ATOM 1382 C C . GLU A 1 186 ? 10.031 -16.168 -10.437 1.00 93.75 186 GLU A C 1
ATOM 1384 O O . GLU A 1 186 ? 11.215 -16.498 -10.485 1.00 93.75 186 GLU A O 1
ATOM 1389 N N . GLY A 1 187 ? 9.614 -14.964 -10.850 1.00 91.12 187 GLY A N 1
ATOM 1390 C CA . GLY A 1 187 ? 10.531 -13.955 -11.380 1.00 91.12 187 GLY A CA 1
ATOM 1391 C C . GLY A 1 187 ? 11.561 -13.488 -10.350 1.00 91.12 187 GLY A C 1
ATOM 1392 O O . GLY A 1 187 ? 12.738 -13.343 -10.674 1.00 91.12 187 GLY A O 1
ATOM 1393 N N . PHE A 1 188 ? 11.145 -13.284 -9.099 1.00 91.69 188 PHE A N 1
ATOM 1394 C CA . PHE A 1 188 ? 12.054 -12.852 -8.040 1.00 91.69 188 PHE A CA 1
ATOM 1395 C C . PHE A 1 188 ? 12.996 -13.970 -7.591 1.00 91.69 188 PHE A C 1
ATOM 1397 O O . PHE A 1 188 ? 14.193 -13.730 -7.453 1.00 91.69 188 PHE A O 1
ATOM 1404 N N . ALA A 1 189 ? 12.486 -15.191 -7.448 1.00 93.69 189 ALA A N 1
ATOM 1405 C CA . ALA A 1 189 ? 13.268 -16.377 -7.126 1.00 93.69 189 ALA A CA 1
ATOM 1406 C C . ALA A 1 189 ? 14.317 -16.695 -8.204 1.00 93.69 189 ALA A C 1
ATOM 1408 O O . ALA A 1 189 ? 15.344 -17.279 -7.888 1.00 93.69 189 ALA A O 1
ATOM 1409 N N . ALA A 1 190 ? 14.099 -16.290 -9.460 1.00 93.00 190 ALA A N 1
ATOM 1410 C CA . ALA A 1 190 ? 15.105 -16.402 -10.515 1.00 93.00 190 ALA A CA 1
ATOM 1411 C C . ALA A 1 190 ? 16.150 -15.269 -10.494 1.00 93.00 190 ALA A C 1
ATOM 1413 O O . ALA A 1 190 ? 17.266 -15.462 -10.971 1.00 93.00 190 ALA A O 1
ATOM 1414 N N . ALA A 1 191 ? 15.796 -14.083 -9.988 1.00 88.56 191 ALA A N 1
ATOM 1415 C CA . ALA A 1 191 ? 16.602 -12.870 -10.145 1.00 88.56 191 ALA A CA 1
ATOM 1416 C C . ALA A 1 191 ? 17.426 -12.475 -8.910 1.00 88.56 191 ALA A C 1
ATOM 1418 O O . ALA A 1 191 ? 18.492 -11.886 -9.078 1.00 88.56 191 ALA A O 1
ATOM 1419 N N . TRP A 1 192 ? 16.925 -12.733 -7.699 1.00 92.06 192 TRP A N 1
ATOM 1420 C CA . TRP A 1 192 ? 17.476 -12.204 -6.443 1.00 92.06 192 TRP A CA 1
ATOM 1421 C C . TRP A 1 192 ? 18.436 -13.106 -5.651 1.00 92.06 192 TRP A C 1
ATOM 1423 O O . TRP A 1 192 ? 19.306 -12.524 -5.004 1.00 92.06 192 TRP A O 1
ATOM 1433 N N . PRO A 1 193 ? 18.347 -14.456 -5.658 1.00 92.75 193 PRO A N 1
ATOM 1434 C CA . PRO A 1 193 ? 19.119 -15.284 -4.722 1.00 92.75 193 PRO A CA 1
ATOM 1435 C C . PRO A 1 193 ? 20.632 -15.042 -4.718 1.00 92.75 193 PRO A C 1
ATOM 1437 O O . PRO A 1 193 ? 21.244 -15.077 -3.658 1.00 92.75 193 PRO A O 1
ATOM 1440 N N . GLU A 1 194 ? 21.215 -14.765 -5.885 1.00 91.56 194 GLU A N 1
ATOM 1441 C CA . GLU A 1 194 ? 22.662 -14.570 -6.051 1.00 91.56 194 GLU A CA 1
ATOM 1442 C C . GLU A 1 194 ? 23.082 -13.088 -6.042 1.00 91.56 194 GLU A C 1
ATOM 1444 O O . GLU A 1 194 ? 24.266 -12.788 -6.178 1.00 91.56 194 GLU A O 1
ATOM 1449 N N . ARG A 1 195 ? 22.134 -12.145 -5.918 1.00 90.19 195 ARG A N 1
ATOM 1450 C CA . ARG A 1 195 ? 22.451 -10.709 -5.869 1.00 90.19 195 ARG A CA 1
ATOM 1451 C C . ARG A 1 195 ? 23.004 -10.327 -4.507 1.00 90.19 195 ARG A C 1
ATOM 1453 O O . ARG A 1 195 ? 22.484 -10.743 -3.472 1.00 90.19 195 ARG A O 1
ATOM 1460 N N . THR A 1 196 ? 24.004 -9.461 -4.526 1.00 90.00 196 THR A N 1
ATOM 1461 C CA . THR A 1 196 ? 24.621 -8.868 -3.341 1.00 90.00 196 THR A CA 1
ATOM 1462 C C . THR A 1 196 ? 24.283 -7.382 -3.234 1.00 90.00 196 THR A C 1
ATOM 1464 O O . THR A 1 196 ? 23.843 -6.771 -4.206 1.00 90.00 196 THR A O 1
ATOM 1467 N N . VAL A 1 197 ? 24.562 -6.766 -2.082 1.00 83.69 197 VAL A N 1
ATOM 1468 C CA . VAL A 1 197 ? 24.448 -5.302 -1.901 1.00 83.69 197 VAL A CA 1
ATOM 1469 C C . VAL A 1 197 ? 25.311 -4.489 -2.869 1.00 83.69 197 VAL A C 1
ATOM 1471 O O . VAL A 1 197 ? 25.051 -3.310 -3.076 1.00 83.69 197 VAL A O 1
ATOM 1474 N N . ALA A 1 198 ? 26.341 -5.103 -3.465 1.00 83.00 198 ALA A N 1
ATOM 1475 C CA . ALA A 1 198 ? 27.144 -4.463 -4.502 1.00 83.00 198 ALA A CA 1
ATOM 1476 C C . ALA A 1 198 ? 26.422 -4.419 -5.860 1.00 83.00 198 ALA A C 1
ATOM 1478 O O . ALA A 1 198 ? 26.719 -3.547 -6.673 1.00 83.00 198 ALA A O 1
ATOM 1479 N N . ASP A 1 199 ? 25.494 -5.349 -6.102 1.00 81.00 199 ASP A N 1
ATOM 1480 C CA . ASP A 1 199 ? 24.669 -5.390 -7.310 1.00 81.00 199 ASP A CA 1
ATOM 1481 C C . ASP A 1 199 ? 23.413 -4.522 -7.156 1.00 81.00 199 ASP A C 1
ATOM 1483 O O . ASP A 1 199 ? 22.992 -3.866 -8.108 1.00 81.00 199 ASP A O 1
ATOM 1487 N N . ASP A 1 200 ? 22.804 -4.547 -5.966 1.00 80.38 200 ASP A N 1
ATOM 1488 C CA . ASP A 1 200 ? 21.569 -3.838 -5.635 1.00 80.38 200 ASP A CA 1
ATOM 1489 C C . ASP A 1 200 ? 21.462 -3.659 -4.111 1.00 80.38 200 ASP A C 1
ATOM 1491 O O . ASP A 1 200 ? 21.479 -4.645 -3.370 1.00 80.38 200 ASP A O 1
ATOM 1495 N N . GLU A 1 201 ? 21.322 -2.422 -3.624 1.00 78.44 201 GLU A N 1
ATOM 1496 C CA . GLU A 1 201 ? 21.224 -2.125 -2.183 1.00 78.44 201 GLU A CA 1
ATOM 1497 C C . GLU A 1 201 ? 20.043 -2.851 -1.510 1.00 78.44 201 GLU A C 1
ATOM 1499 O O . GLU A 1 201 ? 20.104 -3.185 -0.325 1.00 78.44 201 GLU A O 1
ATOM 1504 N N . GLY A 1 202 ? 18.994 -3.184 -2.271 1.00 81.88 202 GLY A N 1
ATOM 1505 C CA . GLY A 1 202 ? 17.843 -3.936 -1.786 1.00 81.88 202 GLY A CA 1
ATOM 1506 C C . GLY A 1 202 ? 18.069 -5.444 -1.640 1.00 81.88 202 GLY A C 1
ATOM 1507 O O . GLY A 1 202 ? 17.194 -6.134 -1.109 1.00 81.88 202 GLY A O 1
ATOM 1508 N N . ALA A 1 203 ? 19.209 -5.984 -2.085 1.00 86.81 203 ALA A N 1
ATOM 1509 C CA . ALA A 1 203 ? 19.464 -7.425 -2.111 1.00 86.81 203 ALA A CA 1
ATOM 1510 C C . ALA A 1 203 ? 19.367 -8.079 -0.725 1.00 86.81 203 ALA A C 1
ATOM 1512 O O . ALA A 1 203 ? 18.751 -9.141 -0.589 1.00 86.81 203 ALA A O 1
ATOM 1513 N N . ASP A 1 204 ? 19.897 -7.424 0.311 1.00 88.06 204 ASP A N 1
ATOM 1514 C CA . ASP A 1 204 ? 19.854 -7.933 1.685 1.00 88.06 204 ASP A CA 1
ATOM 1515 C C . ASP A 1 204 ? 18.418 -8.055 2.194 1.00 88.06 204 ASP A C 1
ATOM 1517 O O . ASP A 1 204 ? 18.028 -9.097 2.729 1.00 88.06 204 ASP A O 1
ATOM 1521 N N . PHE A 1 205 ? 17.595 -7.025 1.980 1.00 88.94 205 PHE A N 1
ATOM 1522 C CA . PHE A 1 205 ? 16.177 -7.074 2.325 1.00 88.94 205 PHE A CA 1
ATOM 1523 C C . PHE A 1 205 ? 15.475 -8.202 1.562 1.00 88.94 205 PHE A C 1
ATOM 1525 O O . PHE A 1 205 ? 14.826 -9.056 2.165 1.00 88.94 205 PHE A O 1
ATOM 1532 N N . MET A 1 206 ? 15.648 -8.253 0.240 1.00 89.38 206 MET A N 1
ATOM 1533 C CA . MET A 1 206 ? 14.964 -9.221 -0.616 1.00 89.38 206 MET A CA 1
ATOM 1534 C C . MET A 1 206 ? 15.311 -10.664 -0.247 1.00 89.38 206 MET A C 1
ATOM 1536 O O . MET A 1 206 ? 14.425 -11.519 -0.206 1.00 89.38 206 MET A O 1
ATOM 1540 N N . ASN A 1 207 ? 16.568 -10.950 0.088 1.00 92.88 207 ASN A N 1
ATOM 1541 C CA . ASN A 1 207 ? 16.999 -12.298 0.445 1.00 92.88 207 ASN A CA 1
ATOM 1542 C C . ASN A 1 207 ? 16.705 -12.672 1.910 1.00 92.88 207 ASN A C 1
ATOM 1544 O O . ASN A 1 207 ? 16.496 -13.853 2.188 1.00 92.88 207 ASN A O 1
ATOM 1548 N N . SER A 1 208 ? 16.581 -11.706 2.829 1.00 92.31 208 SER A N 1
ATOM 1549 C CA . SER A 1 208 ? 16.323 -11.972 4.256 1.00 92.31 208 SER A CA 1
ATOM 1550 C C . SER A 1 208 ? 14.848 -11.913 4.670 1.00 92.31 208 SER A C 1
ATOM 1552 O O . SER A 1 208 ? 14.452 -12.662 5.563 1.00 92.31 208 SER A O 1
ATOM 1554 N N . VAL A 1 209 ? 14.014 -11.095 4.020 1.00 94.75 209 VAL A N 1
ATOM 1555 C CA . VAL A 1 209 ? 12.610 -10.874 4.415 1.00 94.75 209 VAL A CA 1
ATOM 1556 C C . VAL A 1 209 ? 11.795 -12.173 4.401 1.00 94.75 209 VAL A C 1
ATOM 1558 O O . VAL A 1 209 ? 12.000 -13.030 3.530 1.00 94.75 209 VAL A O 1
ATOM 1561 N N . ARG A 1 210 ? 10.847 -12.321 5.341 1.00 96.62 210 ARG A N 1
ATOM 1562 C CA . ARG A 1 210 ? 9.865 -13.423 5.334 1.00 96.62 210 ARG A CA 1
ATOM 1563 C C . ARG A 1 210 ? 8.953 -13.282 4.119 1.00 96.62 210 ARG A C 1
ATOM 1565 O O . ARG A 1 210 ? 8.444 -12.193 3.870 1.00 96.62 210 ARG A O 1
ATOM 1572 N N . LYS A 1 211 ? 8.715 -14.354 3.367 1.00 96.38 211 LYS A N 1
ATOM 1573 C CA . LYS A 1 211 ? 7.927 -14.317 2.127 1.00 96.38 211 LYS A CA 1
ATOM 1574 C C . LYS A 1 211 ? 6.767 -15.291 2.212 1.00 96.38 211 LYS A C 1
ATOM 1576 O O . LYS A 1 211 ? 6.962 -16.467 2.498 1.00 96.38 211 LYS A O 1
ATOM 1581 N N . TYR A 1 212 ? 5.576 -14.815 1.887 1.00 96.31 212 TYR A N 1
ATOM 1582 C CA . TYR A 1 212 ? 4.398 -15.645 1.686 1.00 96.31 212 TYR A CA 1
ATOM 1583 C C . TYR A 1 212 ? 4.008 -15.627 0.216 1.00 96.31 212 TYR A C 1
ATOM 1585 O O . TYR A 1 212 ? 3.951 -14.567 -0.413 1.00 96.31 212 TYR A O 1
ATOM 1593 N N . VAL A 1 213 ? 3.753 -16.806 -0.342 1.00 96.00 213 VAL A N 1
ATOM 1594 C CA . VAL A 1 213 ? 3.436 -16.972 -1.760 1.00 96.00 213 VAL A CA 1
ATOM 1595 C C . VAL A 1 213 ? 1.977 -17.375 -1.910 1.00 96.00 213 VAL A C 1
ATOM 1597 O O . VAL A 1 213 ? 1.562 -18.441 -1.464 1.00 96.00 213 VAL A O 1
ATOM 1600 N N . LEU A 1 214 ? 1.205 -16.518 -2.572 1.00 93.19 214 LEU A N 1
ATOM 1601 C CA . LEU A 1 214 ? -0.159 -16.784 -3.003 1.00 93.19 214 LEU A CA 1
ATOM 1602 C C . LEU A 1 214 ? -0.126 -17.521 -4.348 1.00 93.19 214 LEU A C 1
ATOM 1604 O O . LEU A 1 214 ? 0.170 -16.931 -5.396 1.00 93.19 214 LEU A O 1
ATOM 1608 N N . SER A 1 215 ? -0.437 -18.815 -4.327 1.00 91.44 215 SER A N 1
ATOM 1609 C CA . SER A 1 215 ? -0.505 -19.647 -5.526 1.00 91.44 215 SER A CA 1
ATOM 1610 C C . SER A 1 215 ? -1.465 -20.812 -5.331 1.00 91.44 215 SER A C 1
ATOM 1612 O O . SER A 1 215 ? -1.489 -21.419 -4.271 1.00 91.44 215 SER A O 1
ATOM 1614 N N . THR A 1 216 ? -2.208 -21.157 -6.380 1.00 86.31 216 THR A N 1
ATOM 1615 C CA . THR A 1 216 ? -3.058 -22.359 -6.434 1.00 86.31 216 THR A CA 1
ATOM 1616 C C . THR A 1 216 ? -2.434 -23.492 -7.249 1.00 86.31 216 THR A C 1
ATOM 1618 O O . THR A 1 216 ? -3.041 -24.546 -7.402 1.00 86.31 216 THR A O 1
ATOM 1621 N N . THR A 1 217 ? -1.251 -23.277 -7.837 1.00 89.81 217 THR A N 1
ATOM 1622 C CA . THR A 1 217 ? -0.621 -24.250 -8.751 1.00 89.81 217 THR A CA 1
ATOM 1623 C C . THR A 1 217 ? 0.792 -24.648 -8.353 1.00 89.81 217 THR A C 1
ATOM 1625 O O . THR A 1 217 ? 1.341 -25.558 -8.962 1.00 89.81 217 THR A O 1
ATOM 1628 N N . LEU A 1 218 ? 1.418 -23.932 -7.416 1.00 92.12 218 LEU A N 1
ATOM 1629 C CA . LEU A 1 218 ? 2.723 -24.332 -6.897 1.00 92.12 218 LEU A CA 1
ATOM 1630 C C . LEU A 1 218 ? 2.505 -25.386 -5.817 1.00 92.12 218 LEU A C 1
ATOM 1632 O O . LEU A 1 218 ? 1.630 -25.219 -4.977 1.00 92.12 218 LEU A O 1
ATOM 1636 N N . SER A 1 219 ? 3.311 -26.442 -5.841 1.00 90.56 219 SER A N 1
ATOM 1637 C CA . SER A 1 219 ? 3.383 -27.433 -4.763 1.00 90.56 219 SER A CA 1
ATOM 1638 C C . SER A 1 219 ? 4.504 -27.135 -3.767 1.00 90.56 219 SER A C 1
ATOM 1640 O O . SER A 1 219 ? 4.479 -27.643 -2.652 1.00 90.56 219 SER A O 1
ATOM 1642 N N . GLU A 1 220 ? 5.492 -26.329 -4.163 1.00 92.94 220 GLU A N 1
ATOM 1643 C CA . GLU A 1 220 ? 6.655 -25.978 -3.348 1.00 92.94 220 GLU A CA 1
ATOM 1644 C C . GLU A 1 220 ? 7.207 -24.590 -3.704 1.00 92.94 220 GLU A C 1
ATOM 1646 O O . GLU A 1 220 ? 6.902 -24.026 -4.759 1.00 92.94 220 GLU A O 1
ATOM 1651 N N . VAL A 1 221 ? 8.026 -24.049 -2.800 1.00 95.88 221 VAL A N 1
ATOM 1652 C CA . VAL A 1 221 ? 8.759 -22.784 -2.934 1.00 95.88 221 VAL A CA 1
ATOM 1653 C C . VAL A 1 221 ? 10.207 -23.023 -2.495 1.00 95.88 221 VAL A C 1
ATOM 1655 O O . VAL A 1 221 ? 10.442 -23.641 -1.461 1.00 95.88 221 VAL A O 1
ATOM 1658 N N . THR A 1 222 ? 11.183 -22.579 -3.288 1.00 93.94 222 THR A N 1
ATOM 1659 C CA . THR A 1 222 ? 12.610 -22.919 -3.106 1.00 93.94 222 THR A CA 1
ATOM 1660 C C . THR A 1 222 ? 13.481 -21.738 -2.681 1.00 93.94 222 THR A C 1
ATOM 1662 O O . THR A 1 222 ? 14.532 -21.933 -2.075 1.00 93.94 222 THR A O 1
ATOM 1665 N N . TRP A 1 223 ? 13.060 -20.504 -2.966 1.00 95.56 223 TRP A N 1
ATOM 1666 C CA . TRP A 1 223 ? 13.779 -19.308 -2.527 1.00 95.56 223 TRP A CA 1
ATOM 1667 C C . TRP A 1 223 ? 13.716 -19.142 -1.001 1.00 95.56 223 TRP A C 1
ATOM 1669 O O . TRP A 1 223 ? 12.655 -19.304 -0.395 1.00 95.56 223 TRP A O 1
ATOM 1679 N N . SER A 1 224 ? 14.845 -18.787 -0.386 1.00 93.94 224 SER A N 1
ATOM 1680 C CA . SER A 1 224 ? 14.996 -18.668 1.068 1.00 93.94 224 SER A CA 1
ATOM 1681 C C . SER A 1 224 ? 13.918 -17.798 1.732 1.00 93.94 224 SER A C 1
ATOM 1683 O O . SER A 1 224 ? 13.487 -16.771 1.191 1.00 93.94 224 SER A O 1
ATOM 1685 N N . ASN A 1 225 ? 13.507 -18.218 2.933 1.00 95.25 225 ASN A N 1
ATOM 1686 C CA . ASN A 1 225 ? 12.463 -17.600 3.757 1.00 95.25 225 ASN A CA 1
ATOM 1687 C C . ASN A 1 225 ? 11.084 -17.516 3.082 1.00 95.25 225 ASN A C 1
ATOM 1689 O O . ASN A 1 225 ? 10.299 -16.633 3.422 1.00 95.25 225 ASN A O 1
ATOM 1693 N N . SER A 1 226 ? 10.785 -18.417 2.139 1.00 97.06 226 SER A N 1
ATOM 1694 C CA . SER A 1 226 ? 9.481 -18.482 1.472 1.00 97.06 226 SER A CA 1
ATOM 1695 C C . SER A 1 226 ? 8.590 -19.579 2.036 1.00 97.06 226 SER A C 1
ATOM 1697 O O . SER A 1 226 ? 9.020 -20.717 2.199 1.00 97.06 226 SER A O 1
ATOM 1699 N N . THR A 1 227 ? 7.320 -19.240 2.227 1.00 96.50 227 THR A N 1
ATOM 1700 C CA . THR A 1 227 ? 6.251 -20.149 2.636 1.00 96.50 227 THR A CA 1
ATOM 1701 C C . THR A 1 227 ? 5.104 -20.046 1.638 1.00 96.50 227 THR A C 1
ATOM 1703 O O . THR A 1 227 ? 4.643 -18.950 1.314 1.00 96.50 227 THR A O 1
ATOM 1706 N N . LEU A 1 228 ? 4.627 -21.182 1.135 1.00 95.62 228 LEU A N 1
ATOM 1707 C CA . LEU A 1 228 ? 3.407 -21.231 0.332 1.00 95.62 228 LEU A CA 1
ATOM 1708 C C . LEU A 1 228 ? 2.188 -21.082 1.254 1.00 95.62 228 LEU A C 1
ATOM 1710 O O . LEU A 1 228 ? 2.114 -21.758 2.279 1.00 95.62 228 LEU A O 1
ATOM 1714 N N . LEU A 1 229 ? 1.253 -20.192 0.912 1.00 92.31 229 LEU A N 1
ATOM 1715 C CA . LEU A 1 229 ? 0.021 -20.030 1.689 1.00 92.31 229 LEU A CA 1
ATOM 1716 C C . LEU A 1 229 ? -0.910 -21.250 1.535 1.00 92.31 229 LEU A C 1
ATOM 1718 O O . LEU A 1 229 ? -0.919 -21.865 0.467 1.00 92.31 229 LEU A O 1
ATOM 1722 N N . PRO A 1 230 ? -1.689 -21.591 2.580 1.00 80.62 230 PRO A N 1
ATOM 1723 C CA . PRO A 1 230 ? -2.612 -22.726 2.568 1.00 80.62 230 PRO A CA 1
ATOM 1724 C C . PRO A 1 230 ? -3.858 -22.458 1.703 1.00 80.62 230 PRO A C 1
ATOM 1726 O O . PRO A 1 230 ? -4.029 -21.369 1.155 1.00 80.62 230 PRO A O 1
ATOM 1729 N N . ASP A 1 231 ? -4.754 -23.448 1.624 1.00 78.94 231 ASP A N 1
ATOM 1730 C CA . ASP A 1 231 ? -5.951 -23.431 0.765 1.00 78.94 231 ASP A CA 1
ATOM 1731 C C . ASP A 1 231 ? -6.923 -22.262 1.037 1.00 78.94 231 ASP A C 1
ATOM 1733 O O . ASP A 1 231 ? -7.651 -21.861 0.128 1.00 78.94 231 ASP A O 1
ATOM 1737 N N . ASP A 1 232 ? -6.916 -21.682 2.248 1.00 86.19 232 ASP A N 1
ATOM 1738 C CA . ASP A 1 232 ? -7.597 -20.415 2.565 1.00 86.19 232 ASP A CA 1
ATOM 1739 C C . ASP A 1 232 ? -6.580 -19.273 2.764 1.00 86.19 232 ASP A C 1
ATOM 1741 O O . ASP A 1 232 ? -6.186 -18.944 3.892 1.00 86.19 232 ASP A O 1
ATOM 1745 N N . PRO A 1 233 ? -6.128 -18.636 1.670 1.00 88.75 233 PRO A N 1
ATOM 1746 C CA . PRO A 1 233 ? -5.141 -17.573 1.753 1.00 88.75 233 PRO A CA 1
ATOM 1747 C C . PRO A 1 233 ? -5.684 -16.304 2.415 1.00 88.75 233 PRO A C 1
ATOM 1749 O O . PRO A 1 233 ? -4.908 -15.541 2.986 1.00 88.75 233 PRO A O 1
ATOM 1752 N N . ALA A 1 234 ? -6.993 -16.046 2.350 1.00 88.00 234 ALA A N 1
ATOM 1753 C CA . ALA A 1 234 ? -7.575 -14.847 2.940 1.00 88.00 234 ALA A CA 1
ATOM 1754 C C . ALA A 1 234 ? -7.590 -14.948 4.471 1.00 88.00 234 ALA A C 1
ATOM 1756 O O . ALA A 1 234 ? -7.221 -13.985 5.145 1.00 88.00 234 ALA A O 1
ATOM 1757 N N . ALA A 1 235 ? -7.964 -16.106 5.029 1.00 84.19 235 ALA A N 1
ATOM 1758 C CA . ALA A 1 235 ? -7.844 -16.363 6.464 1.00 84.19 235 ALA A CA 1
ATOM 1759 C C . ALA A 1 235 ? -6.384 -16.286 6.931 1.00 84.19 235 ALA A C 1
ATOM 1761 O O . ALA A 1 235 ? -6.090 -15.538 7.862 1.00 84.19 235 ALA A O 1
ATOM 1762 N N . ALA A 1 236 ? -5.462 -16.944 6.220 1.00 88.31 236 ALA A N 1
ATOM 1763 C CA . ALA A 1 236 ? -4.040 -16.917 6.560 1.00 88.31 236 ALA A CA 1
ATOM 1764 C C . ALA A 1 236 ? -3.463 -15.490 6.567 1.00 88.31 236 ALA A C 1
ATOM 1766 O O . ALA A 1 236 ? -2.709 -15.123 7.461 1.00 88.31 236 ALA A O 1
ATOM 1767 N N . ILE A 1 237 ? -3.849 -14.633 5.615 1.00 93.00 237 ILE A N 1
ATOM 1768 C CA . ILE A 1 237 ? -3.411 -13.228 5.609 1.00 93.00 237 ILE A CA 1
ATOM 1769 C C . ILE A 1 237 ? -4.002 -12.449 6.791 1.00 93.00 237 ILE A C 1
ATOM 1771 O O . ILE A 1 237 ? -3.306 -11.619 7.371 1.00 93.00 237 ILE A O 1
ATOM 1775 N N . ARG A 1 238 ? -5.260 -12.696 7.179 1.00 88.19 238 ARG A N 1
ATOM 1776 C CA . ARG A 1 238 ? -5.854 -12.052 8.366 1.00 88.19 238 ARG A CA 1
ATOM 1777 C C . ARG A 1 238 ? -5.127 -12.459 9.647 1.00 88.19 238 ARG A C 1
ATOM 1779 O O . ARG A 1 238 ? -4.882 -11.598 10.486 1.00 88.19 238 ARG A O 1
ATOM 1786 N N . GLU A 1 239 ? -4.734 -13.724 9.762 1.00 87.88 239 GLU A N 1
ATOM 1787 C CA . GLU A 1 239 ? -3.893 -14.213 10.860 1.00 87.88 239 GLU A CA 1
ATOM 1788 C C . GLU A 1 239 ? -2.522 -13.532 10.851 1.00 87.88 239 GLU A C 1
ATOM 1790 O O . GLU A 1 239 ? -2.115 -12.980 11.869 1.00 87.88 239 GLU A O 1
ATOM 1795 N N . LEU A 1 240 ? -1.866 -13.445 9.687 1.00 90.88 240 LEU A N 1
ATOM 1796 C CA . LEU A 1 240 ? -0.594 -12.730 9.549 1.00 90.88 240 LEU A CA 1
ATOM 1797 C C . LEU A 1 240 ? -0.699 -11.262 9.956 1.00 90.88 240 LEU A C 1
ATOM 1799 O O . LEU A 1 240 ? 0.239 -10.740 10.551 1.00 90.88 240 LEU A O 1
ATOM 1803 N N . LYS A 1 241 ? -1.817 -10.590 9.652 1.00 90.25 241 LYS A N 1
ATOM 1804 C CA . LYS A 1 241 ? -2.072 -9.206 10.084 1.00 90.25 241 LYS A CA 1
ATOM 1805 C C . LYS A 1 241 ? -2.267 -9.087 11.600 1.00 90.25 241 LYS A C 1
ATOM 1807 O O . LYS A 1 241 ? -2.019 -8.014 12.146 1.00 90.25 241 LYS A O 1
ATOM 1812 N N . ALA A 1 242 ? -2.717 -10.153 12.264 1.00 85.31 242 ALA A N 1
ATOM 1813 C CA . ALA A 1 242 ? -2.927 -10.205 13.712 1.00 85.31 242 ALA A CA 1
ATOM 1814 C C . ALA A 1 242 ? -1.658 -10.533 14.513 1.00 85.31 242 ALA A C 1
ATOM 1816 O O . ALA A 1 242 ? -1.638 -10.341 15.729 1.00 85.31 242 ALA A O 1
ATOM 1817 N N . GLU A 1 243 ? -0.603 -11.019 13.857 1.00 84.19 243 GLU A N 1
ATOM 1818 C CA . GLU A 1 243 ? 0.707 -11.205 14.481 1.00 84.19 243 GLU A CA 1
ATOM 1819 C C . GLU A 1 243 ? 1.360 -9.864 14.849 1.00 84.19 243 GLU A C 1
ATOM 1821 O O . GLU A 1 243 ? 1.082 -8.825 14.257 1.00 84.19 243 GLU A O 1
ATOM 1826 N N . SER A 1 244 ? 2.314 -9.886 15.779 1.00 85.69 244 SER A N 1
ATOM 1827 C CA . SER A 1 244 ? 3.222 -8.755 15.988 1.00 85.69 244 SER A CA 1
ATOM 1828 C C . SER A 1 244 ? 4.249 -8.662 14.854 1.00 85.69 244 SER A C 1
ATOM 1830 O O . SER A 1 244 ? 4.798 -9.685 14.444 1.00 85.69 244 SER A O 1
ATOM 1832 N N . GLY A 1 245 ? 4.583 -7.454 14.403 1.00 88.12 245 GLY A N 1
ATOM 1833 C CA . GLY A 1 245 ? 5.639 -7.240 13.412 1.00 88.12 245 GLY A CA 1
ATOM 1834 C C . GLY A 1 245 ? 5.512 -5.905 12.687 1.00 88.12 245 GLY A C 1
ATOM 1835 O O . GLY A 1 245 ? 4.633 -5.102 12.997 1.00 88.12 245 GLY A O 1
ATOM 1836 N N . GLY A 1 246 ? 6.398 -5.687 11.719 1.00 90.44 246 GLY A N 1
ATOM 1837 C CA . GLY A 1 246 ? 6.299 -4.609 10.737 1.00 90.44 246 GLY A CA 1
ATOM 1838 C C . GLY A 1 246 ? 5.243 -4.896 9.670 1.00 90.44 246 GLY A C 1
ATOM 1839 O O . GLY A 1 246 ? 4.572 -5.929 9.687 1.00 90.44 246 GLY A O 1
ATOM 1840 N N . ASP A 1 247 ? 5.111 -4.006 8.700 1.0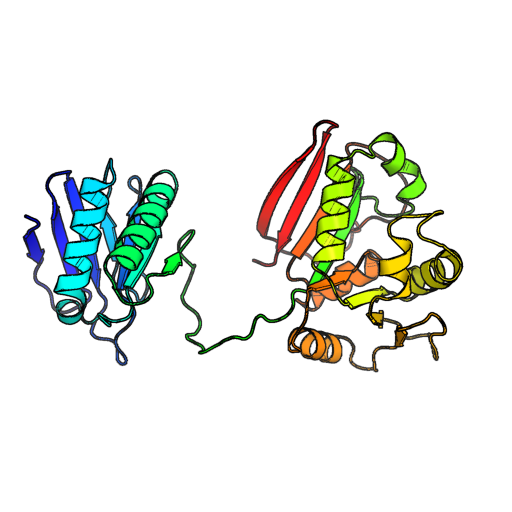0 94.50 247 ASP A N 1
ATOM 1841 C CA . ASP A 1 247 ? 4.123 -4.127 7.633 1.00 94.50 247 ASP A CA 1
ATOM 1842 C C . ASP A 1 247 ? 4.324 -5.397 6.781 1.00 94.50 247 ASP A C 1
ATOM 1844 O O . ASP A 1 247 ? 5.402 -6.003 6.712 1.00 94.50 247 ASP A O 1
ATOM 1848 N N . ILE A 1 248 ? 3.242 -5.808 6.124 1.00 96.44 248 ILE A N 1
ATOM 1849 C CA . ILE A 1 248 ? 3.220 -6.830 5.084 1.00 96.44 248 ILE A CA 1
ATOM 1850 C C . ILE A 1 248 ? 3.227 -6.096 3.745 1.00 96.44 248 ILE A C 1
ATOM 1852 O O . ILE A 1 248 ? 2.218 -5.536 3.319 1.00 96.44 248 ILE A O 1
ATOM 1856 N N . MET A 1 249 ? 4.364 -6.094 3.061 1.00 94.88 249 MET A N 1
ATOM 1857 C CA . MET A 1 249 ? 4.492 -5.461 1.754 1.00 94.88 249 MET A CA 1
ATOM 1858 C C . MET A 1 249 ? 4.064 -6.412 0.636 1.00 94.88 249 MET A C 1
ATOM 1860 O O . MET A 1 249 ? 4.433 -7.583 0.622 1.00 94.88 249 MET A O 1
ATOM 1864 N N . THR A 1 250 ? 3.364 -5.903 -0.373 1.00 93.00 250 THR A N 1
ATOM 1865 C CA . THR A 1 250 ? 3.217 -6.585 -1.663 1.00 93.00 250 THR A CA 1
ATOM 1866 C C . THR A 1 250 ? 3.661 -5.673 -2.802 1.00 93.00 250 THR A C 1
ATOM 1868 O O . THR A 1 250 ? 3.296 -4.500 -2.852 1.00 93.00 250 THR A O 1
ATOM 1871 N N . SER A 1 251 ? 4.469 -6.2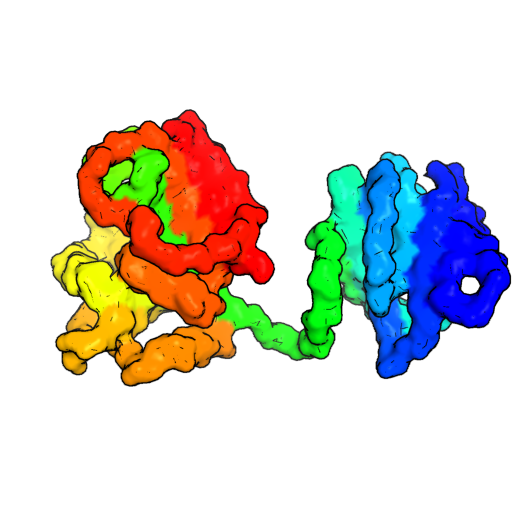09 -3.716 1.00 74.56 251 SER A N 1
ATOM 1872 C CA . SER A 1 251 ? 4.971 -5.511 -4.909 1.00 74.56 251 SER A CA 1
ATOM 1873 C C . SER A 1 251 ? 4.171 -5.851 -6.178 1.00 74.56 251 SER A C 1
ATOM 1875 O O . SER A 1 251 ? 4.584 -5.533 -7.293 1.00 74.56 251 SER A O 1
ATOM 1877 N N . GLY A 1 252 ? 3.022 -6.527 -6.031 1.00 76.56 252 GLY A N 1
ATOM 1878 C CA . GLY A 1 252 ? 2.198 -7.045 -7.129 1.00 76.56 252 GLY A CA 1
ATOM 1879 C C . GLY A 1 252 ? 2.095 -8.579 -7.129 1.00 76.56 252 GLY A C 1
ATOM 1880 O O . GLY A 1 252 ? 2.491 -9.259 -6.189 1.00 76.56 252 GLY A O 1
ATOM 1881 N N . SER A 1 253 ? 1.570 -9.234 -8.166 1.00 82.69 253 SER A N 1
ATOM 1882 C CA . SER A 1 253 ? 1.079 -8.734 -9.460 1.00 82.69 253 SER A CA 1
ATOM 1883 C C . SER A 1 253 ? -0.223 -7.928 -9.362 1.00 82.69 253 SER A C 1
ATOM 1885 O O . SER A 1 253 ? -0.945 -8.026 -8.373 1.00 82.69 253 SER A O 1
ATOM 1887 N N . GLY A 1 254 ? -0.594 -7.194 -10.419 1.00 88.62 254 GLY A N 1
ATOM 1888 C CA . GLY A 1 254 ? -1.896 -6.511 -10.470 1.00 88.62 254 GLY A CA 1
ATOM 1889 C C . GLY A 1 254 ? -3.086 -7.447 -10.199 1.00 88.62 254 GLY A C 1
ATOM 1890 O O . GLY A 1 254 ? -4.069 -7.032 -9.597 1.00 88.62 254 GLY A O 1
ATOM 1891 N N . THR A 1 255 ? -2.985 -8.732 -10.560 1.00 90.38 255 THR A N 1
ATOM 1892 C CA . THR A 1 255 ? -3.993 -9.748 -10.208 1.00 90.38 255 THR A CA 1
ATOM 1893 C C . THR A 1 255 ? -4.054 -10.004 -8.703 1.00 90.38 255 THR A C 1
ATOM 1895 O O . THR A 1 255 ? -5.146 -10.013 -8.144 1.00 90.38 255 THR A O 1
ATOM 1898 N N . THR A 1 256 ? -2.902 -10.156 -8.045 1.00 92.56 256 THR A N 1
ATOM 1899 C CA . THR A 1 256 ? -2.802 -10.326 -6.587 1.00 92.56 256 THR A CA 1
ATOM 1900 C C . THR A 1 256 ? -3.393 -9.127 -5.856 1.00 92.56 256 THR A C 1
ATOM 1902 O O . THR A 1 256 ? -4.222 -9.296 -4.971 1.00 92.56 256 THR A O 1
ATOM 1905 N N . VAL A 1 257 ? -3.031 -7.911 -6.268 1.00 94.06 257 VAL A N 1
ATOM 1906 C CA . VAL A 1 257 ? -3.506 -6.676 -5.628 1.00 94.06 257 VAL A CA 1
ATOM 1907 C C . VAL A 1 257 ? -5.014 -6.507 -5.787 1.00 94.06 257 VAL A C 1
ATOM 1909 O O . VAL A 1 257 ? -5.695 -6.202 -4.814 1.00 94.06 257 VAL A O 1
ATOM 1912 N N . ARG A 1 258 ? -5.571 -6.776 -6.976 1.00 92.31 258 ARG A N 1
ATOM 1913 C CA . ARG A 1 258 ? -7.031 -6.760 -7.175 1.00 92.31 258 ARG A CA 1
ATOM 1914 C C . ARG A 1 258 ? -7.753 -7.792 -6.308 1.00 92.31 258 ARG A C 1
ATOM 1916 O O . ARG A 1 258 ? -8.809 -7.473 -5.777 1.00 92.31 258 ARG A O 1
ATOM 1923 N N . TRP A 1 259 ? -7.194 -8.994 -6.159 1.00 92.00 259 TRP A N 1
ATOM 1924 C CA . TRP A 1 259 ? -7.770 -10.017 -5.284 1.00 92.00 259 TRP A CA 1
ATOM 1925 C C . TRP A 1 259 ? -7.735 -9.589 -3.807 1.00 92.00 259 TRP A C 1
ATOM 1927 O O . TRP A 1 259 ? -8.743 -9.668 -3.113 1.00 92.00 259 TRP A O 1
ATOM 1937 N N . LEU A 1 260 ? -6.617 -9.031 -3.337 1.00 93.62 260 LEU A N 1
ATOM 1938 C CA . LEU A 1 260 ? -6.514 -8.497 -1.974 1.00 93.62 260 LEU A CA 1
ATOM 1939 C C . LEU A 1 260 ? -7.507 -7.354 -1.722 1.00 93.62 260 LEU A C 1
ATOM 1941 O O . LEU A 1 260 ? -8.080 -7.265 -0.638 1.00 93.62 260 LEU A O 1
ATOM 1945 N N . LEU A 1 261 ? -7.728 -6.490 -2.718 1.00 92.38 261 LEU A N 1
ATOM 1946 C CA . LEU A 1 261 ? -8.732 -5.427 -2.645 1.00 92.38 261 LEU A CA 1
ATOM 1947 C C . LEU A 1 261 ? -10.156 -5.993 -2.568 1.00 92.38 261 LEU A C 1
ATOM 1949 O O . LEU A 1 261 ? -10.954 -5.479 -1.787 1.00 92.38 261 LEU A O 1
ATOM 1953 N N . SER A 1 262 ? -10.480 -7.051 -3.325 1.00 90.75 262 SER A N 1
ATOM 1954 C CA . SER A 1 262 ? -11.805 -7.691 -3.247 1.00 90.75 262 SER A CA 1
ATOM 1955 C C . SER A 1 262 ? -12.058 -8.387 -1.913 1.00 90.75 262 SER A C 1
ATOM 1957 O O . SER A 1 262 ? -13.199 -8.434 -1.470 1.00 90.75 262 SER A O 1
ATOM 1959 N N . GLU A 1 263 ? -11.003 -8.862 -1.254 1.00 90.31 263 GLU A N 1
ATOM 1960 C CA . GLU A 1 263 ? -11.073 -9.477 0.078 1.00 90.31 263 GLU A CA 1
ATOM 1961 C C . GLU A 1 263 ? -11.042 -8.458 1.234 1.00 90.31 263 GLU A C 1
ATOM 1963 O O . GLU A 1 263 ? -11.120 -8.845 2.404 1.00 90.31 263 GLU A O 1
ATOM 1968 N N . GLY A 1 264 ? -10.894 -7.162 0.927 1.00 90.00 264 GLY A N 1
ATOM 1969 C CA . GLY A 1 264 ? -10.764 -6.097 1.926 1.00 90.00 264 GLY A CA 1
ATOM 1970 C C . GLY A 1 264 ? -9.487 -6.186 2.763 1.00 90.00 264 GLY A C 1
ATOM 1971 O O . GLY A 1 264 ? -9.472 -5.805 3.929 1.00 90.00 264 GLY A O 1
ATOM 1972 N N . LEU A 1 265 ? -8.415 -6.746 2.196 1.00 92.56 265 LEU A N 1
ATOM 1973 C CA . LEU A 1 265 ? -7.181 -7.027 2.934 1.00 92.56 265 LEU A CA 1
ATOM 1974 C C . LEU A 1 265 ? -6.136 -5.915 2.820 1.00 92.56 265 LEU A C 1
ATOM 1976 O O . LEU A 1 265 ? -5.257 -5.851 3.679 1.00 92.56 265 LEU A O 1
ATOM 1980 N N . VAL A 1 266 ? -6.223 -5.055 1.800 1.00 95.12 266 VAL A N 1
ATOM 1981 C CA . VAL A 1 266 ? -5.284 -3.941 1.577 1.00 95.12 266 VAL A CA 1
ATOM 1982 C C . VAL A 1 266 ? -5.640 -2.756 2.470 1.00 95.12 266 VAL A C 1
ATOM 1984 O O . VAL A 1 266 ? -6.683 -2.133 2.276 1.00 95.12 266 VAL A O 1
ATOM 1987 N N . ASP A 1 267 ? -4.744 -2.399 3.391 1.00 94.88 267 ASP A N 1
ATOM 1988 C CA . ASP A 1 267 ? -4.904 -1.196 4.220 1.00 94.88 267 ASP A CA 1
ATOM 1989 C C . ASP A 1 267 ? -4.432 0.053 3.468 1.00 94.88 267 ASP A C 1
ATOM 1991 O O . ASP A 1 267 ? -5.083 1.099 3.512 1.00 94.88 267 ASP A O 1
ATOM 1995 N N . GLU A 1 268 ? -3.312 -0.068 2.746 1.00 95.69 268 GLU A N 1
ATOM 1996 C CA . GLU A 1 268 ? -2.723 1.017 1.962 1.00 95.69 268 GLU A CA 1
ATOM 1997 C C . GLU A 1 268 ? -2.361 0.549 0.544 1.00 95.69 268 GLU A C 1
ATOM 1999 O O . GLU A 1 268 ? -1.544 -0.349 0.347 1.00 95.69 268 GLU A O 1
ATOM 2004 N N . LEU A 1 269 ? -2.947 1.193 -0.464 1.00 96.31 269 LEU A N 1
ATOM 2005 C CA . LEU A 1 269 ? -2.574 1.074 -1.871 1.00 96.31 269 LEU A CA 1
ATOM 2006 C C . LEU A 1 269 ? -1.733 2.295 -2.258 1.00 96.31 269 LEU A C 1
ATOM 2008 O O . LEU A 1 269 ? -2.272 3.375 -2.505 1.00 96.31 269 LEU A O 1
ATOM 2012 N N . LYS A 1 270 ? -0.414 2.115 -2.301 1.00 96.00 270 LYS A N 1
ATOM 2013 C CA . LYS A 1 270 ? 0.573 3.123 -2.695 1.00 96.00 270 LYS A CA 1
ATOM 2014 C C . LYS A 1 270 ? 0.891 2.982 -4.179 1.00 96.00 270 LYS A C 1
ATOM 2016 O O . LYS A 1 270 ? 1.444 1.978 -4.628 1.00 96.00 270 LYS A O 1
ATOM 2021 N N . LEU A 1 271 ? 0.531 4.007 -4.937 1.00 96.75 271 LEU A N 1
ATOM 2022 C CA . LEU A 1 271 ? 0.744 4.097 -6.373 1.00 96.75 271 LEU A CA 1
ATOM 2023 C C . LEU A 1 271 ? 1.783 5.176 -6.655 1.00 96.75 271 LEU A C 1
ATOM 2025 O O . LEU A 1 271 ? 1.515 6.355 -6.437 1.00 96.75 271 LEU A O 1
ATOM 2029 N N . LEU A 1 272 ? 2.944 4.780 -7.165 1.00 96.56 272 LEU A N 1
ATOM 2030 C CA . LEU A 1 272 ? 3.886 5.697 -7.798 1.00 96.56 272 LEU A CA 1
ATOM 2031 C C . LEU A 1 272 ? 3.429 5.898 -9.242 1.00 96.56 272 LEU A C 1
ATOM 2033 O O . LEU A 1 272 ? 3.667 5.045 -10.096 1.00 96.56 272 LEU A O 1
ATOM 2037 N N . LEU A 1 273 ? 2.701 6.987 -9.480 1.00 98.25 273 LEU A N 1
ATOM 2038 C CA . LEU A 1 273 ? 2.151 7.361 -10.777 1.00 98.25 273 LEU A CA 1
ATOM 2039 C C . LEU A 1 273 ? 3.209 8.095 -11.601 1.00 98.25 273 LEU A C 1
ATOM 2041 O O . LEU A 1 273 ? 3.571 9.231 -11.293 1.00 98.25 273 LEU A O 1
ATOM 2045 N N . TYR A 1 274 ? 3.682 7.446 -12.660 1.00 98.12 274 TYR A N 1
ATOM 2046 C CA . TYR A 1 274 ? 4.687 7.984 -13.568 1.00 98.12 274 TYR A CA 1
ATOM 2047 C C . TYR A 1 274 ? 4.030 8.775 -14.706 1.00 98.12 274 TYR A C 1
ATOM 2049 O O . TYR A 1 274 ? 3.045 8.305 -15.287 1.00 98.12 274 TYR A O 1
ATOM 2057 N N . PRO A 1 275 ? 4.582 9.941 -15.092 1.00 97.56 275 PRO A N 1
ATOM 2058 C CA . PRO A 1 275 ? 4.020 10.797 -16.135 1.00 97.56 275 PRO A CA 1
ATOM 2059 C C . PRO A 1 275 ? 4.398 10.293 -17.543 1.00 97.56 275 PRO A C 1
ATOM 2061 O O . PRO A 1 275 ? 4.978 11.017 -18.350 1.00 97.56 275 PRO A O 1
ATOM 2064 N N . VAL A 1 276 ? 4.072 9.030 -17.834 1.00 97.69 276 VAL A N 1
ATOM 2065 C CA . VAL A 1 276 ? 4.324 8.347 -19.110 1.00 97.69 276 VAL A CA 1
ATOM 2066 C C . VAL A 1 276 ? 3.099 7.538 -19.527 1.00 97.69 276 VAL A C 1
ATOM 2068 O O . VAL A 1 276 ? 2.463 6.903 -18.693 1.00 97.69 276 VAL A O 1
ATOM 2071 N N . VAL A 1 277 ? 2.769 7.550 -20.818 1.00 98.00 277 VAL A N 1
ATOM 2072 C CA . VAL A 1 277 ? 1.750 6.670 -21.412 1.00 98.00 277 VAL A CA 1
ATOM 2073 C C . VAL A 1 277 ? 2.475 5.533 -22.123 1.00 98.00 277 VAL A C 1
ATOM 2075 O O . VAL A 1 277 ? 3.190 5.783 -23.092 1.00 98.00 277 VAL A O 1
ATOM 2078 N N . VAL A 1 278 ? 2.303 4.297 -21.649 1.00 97.75 278 VAL A N 1
ATOM 2079 C CA . VAL A 1 278 ? 2.980 3.116 -22.223 1.00 97.75 278 VAL A CA 1
ATOM 2080 C C . VAL A 1 278 ? 2.185 2.548 -23.402 1.00 97.75 278 VAL A C 1
ATOM 2082 O O . VAL A 1 278 ? 2.756 2.043 -24.367 1.00 97.75 278 VAL A O 1
ATOM 2085 N N . GLY A 1 279 ? 0.853 2.639 -23.351 1.00 96.00 279 GLY A N 1
ATOM 2086 C CA . GLY A 1 279 ? -0.061 2.220 -24.414 1.00 96.00 279 GLY A CA 1
ATOM 2087 C C . GLY A 1 279 ? -0.417 0.733 -24.357 1.00 96.00 279 GLY A C 1
ATOM 2088 O O . GLY A 1 279 ? -1.602 0.379 -24.338 1.00 96.00 279 GLY A O 1
ATOM 2089 N N . THR A 1 280 ? 0.586 -0.146 -24.285 1.00 94.00 280 THR A N 1
ATOM 2090 C CA . THR A 1 280 ? 0.413 -1.611 -24.253 1.00 94.00 280 THR A CA 1
ATOM 2091 C C . THR A 1 280 ? 0.853 -2.236 -22.931 1.00 94.00 280 THR A C 1
ATOM 2093 O O . THR A 1 280 ? 1.722 -1.703 -22.252 1.00 94.00 280 THR A O 1
ATOM 2096 N N . GLY A 1 281 ? 0.302 -3.408 -22.602 1.00 93.06 281 GLY A N 1
ATOM 2097 C CA . GLY A 1 281 ? 0.651 -4.175 -21.402 1.00 93.06 281 GLY A CA 1
ATOM 2098 C C . GLY A 1 281 ? -0.506 -4.294 -20.411 1.00 93.06 281 GLY A C 1
ATOM 2099 O O . GLY A 1 281 ? -1.592 -3.735 -20.606 1.00 93.06 281 GLY A O 1
ATOM 2100 N N . LYS A 1 282 ? -0.294 -5.064 -19.340 1.00 93.56 282 LYS A N 1
ATOM 2101 C CA . LYS A 1 282 ? -1.322 -5.264 -18.307 1.00 93.56 282 LYS A CA 1
ATOM 2102 C C . LYS A 1 282 ? -1.501 -4.014 -17.452 1.00 93.56 282 LYS A C 1
ATOM 2104 O O . LYS A 1 282 ? -0.539 -3.437 -16.945 1.00 93.56 282 LYS A O 1
ATOM 2109 N N . ARG A 1 283 ? -2.766 -3.652 -17.242 1.00 94.19 283 ARG A N 1
ATOM 2110 C CA . ARG A 1 283 ? -3.185 -2.547 -16.373 1.00 94.19 283 ARG A CA 1
ATOM 2111 C C . ARG A 1 283 ? -3.510 -3.033 -14.964 1.00 94.19 283 ARG A C 1
ATOM 2113 O O . ARG A 1 283 ? -3.925 -4.184 -14.782 1.00 94.19 283 ARG A O 1
ATOM 2120 N N . LEU A 1 284 ? -3.346 -2.154 -13.973 1.00 93.62 284 LEU A N 1
ATOM 2121 C CA . LEU A 1 284 ? -3.748 -2.451 -12.593 1.00 93.62 284 LEU A CA 1
ATOM 2122 C C . LEU A 1 284 ? -5.251 -2.709 -12.504 1.00 93.62 284 LEU A C 1
ATOM 2124 O O . LEU A 1 284 ? -5.662 -3.696 -11.901 1.00 93.62 284 LEU A O 1
ATOM 2128 N N . PHE A 1 285 ? -6.050 -1.868 -13.157 1.00 93.19 285 PHE A N 1
ATOM 2129 C CA . PHE A 1 285 ? -7.497 -2.018 -13.253 1.00 93.19 285 PHE A CA 1
ATOM 2130 C C . PHE A 1 285 ? -7.882 -2.177 -14.731 1.00 93.19 285 PHE A C 1
ATOM 2132 O O . PHE A 1 285 ? -7.717 -1.233 -15.507 1.00 93.19 285 PHE A O 1
ATOM 2139 N N . PRO A 1 286 ? -8.303 -3.379 -15.166 1.00 87.31 286 PRO A N 1
ATOM 2140 C CA . PRO A 1 286 ? -8.818 -3.579 -16.517 1.00 87.31 286 PRO A CA 1
ATOM 2141 C C . PRO A 1 286 ? -10.152 -2.843 -16.713 1.00 87.31 286 PRO A C 1
ATOM 2143 O O . PRO A 1 286 ? -10.835 -2.525 -15.743 1.00 87.31 286 PRO A O 1
ATOM 2146 N N . ALA A 1 287 ? -10.528 -2.595 -17.973 1.00 86.56 287 ALA A N 1
ATOM 2147 C CA . ALA A 1 287 ? -11.782 -1.913 -18.315 1.00 86.56 287 ALA A CA 1
ATOM 2148 C C . ALA A 1 287 ? -13.023 -2.649 -17.777 1.00 86.56 287 ALA A C 1
ATOM 2150 O O . ALA A 1 287 ? -13.989 -2.019 -17.359 1.00 86.56 287 ALA A O 1
ATOM 2151 N N . GLU A 1 288 ? -12.966 -3.980 -17.759 1.00 86.06 288 GLU A N 1
ATOM 2152 C CA . GLU A 1 288 ? -13.964 -4.842 -17.138 1.00 86.06 288 GLU A CA 1
ATOM 2153 C C . GLU A 1 288 ? -13.397 -5.364 -15.815 1.00 86.06 288 GLU A C 1
ATOM 2155 O O . GLU A 1 288 ? -12.446 -6.149 -15.800 1.00 86.06 288 GLU A O 1
ATOM 2160 N N . GLY A 1 289 ? -13.945 -4.903 -14.691 1.00 79.94 289 GLY A N 1
ATOM 2161 C CA . GLY A 1 289 ? -13.475 -5.289 -13.366 1.00 79.94 289 GLY A CA 1
ATOM 2162 C C . GLY A 1 289 ? -14.396 -4.819 -12.237 1.00 79.94 289 GLY A C 1
ATOM 2163 O O . GLY A 1 289 ? -15.301 -4.015 -12.469 1.00 79.94 289 GLY A O 1
ATOM 2164 N N . PRO A 1 290 ? -14.189 -5.333 -11.013 1.00 79.25 290 PRO A N 1
ATOM 2165 C CA . PRO A 1 290 ? -14.937 -4.899 -9.838 1.00 79.25 290 PRO A CA 1
ATOM 2166 C C . PRO A 1 290 ? -14.659 -3.426 -9.504 1.00 79.25 290 PRO A C 1
ATOM 2168 O O . PRO A 1 290 ? -13.564 -2.912 -9.737 1.00 79.25 290 PRO A O 1
ATOM 2171 N N . ASN A 1 291 ? -15.659 -2.757 -8.928 1.00 83.75 291 ASN A N 1
ATOM 2172 C CA . ASN A 1 291 ? -15.522 -1.398 -8.414 1.00 83.75 291 ASN A CA 1
ATOM 2173 C C . ASN A 1 291 ? -14.888 -1.424 -7.015 1.00 83.75 291 ASN A C 1
ATOM 2175 O O . ASN A 1 291 ? -15.404 -2.096 -6.123 1.00 83.75 291 ASN A O 1
ATOM 2179 N N . PHE A 1 292 ? -13.813 -0.660 -6.818 1.00 86.31 292 PHE A N 1
ATOM 2180 C CA . PHE A 1 292 ? -13.141 -0.510 -5.529 1.00 86.31 292 PHE A CA 1
ATOM 2181 C C . PHE A 1 292 ? -13.268 0.938 -5.038 1.00 86.31 292 PHE A C 1
ATOM 2183 O O . PHE A 1 292 ? -12.515 1.801 -5.497 1.00 86.31 292 PHE A O 1
ATOM 2190 N N . PRO A 1 293 ? -14.202 1.242 -4.121 1.00 85.38 293 PRO A N 1
ATOM 2191 C CA . PRO A 1 293 ? -14.259 2.558 -3.503 1.00 85.38 293 PRO A CA 1
ATOM 2192 C C . PRO A 1 293 ? -13.027 2.764 -2.614 1.00 85.38 293 PRO A C 1
ATOM 2194 O O . PRO A 1 293 ? -12.769 1.984 -1.698 1.00 85.38 293 PRO A O 1
ATOM 2197 N N . LEU A 1 294 ? -12.261 3.820 -2.889 1.00 86.69 294 LEU A N 1
ATOM 2198 C CA . LEU A 1 294 ? -11.017 4.134 -2.192 1.00 86.69 294 LEU A CA 1
ATOM 2199 C C . LEU A 1 294 ? -10.990 5.604 -1.770 1.00 86.69 294 LEU A C 1
ATOM 2201 O O . LEU A 1 294 ? -11.372 6.493 -2.530 1.00 86.69 294 LEU A O 1
ATOM 2205 N N . ALA A 1 295 ? -10.485 5.863 -0.568 1.00 90.38 295 ALA A N 1
ATOM 2206 C CA . ALA A 1 295 ? -10.226 7.200 -0.057 1.00 90.38 295 ALA A CA 1
ATOM 2207 C C . ALA A 1 295 ? -8.743 7.543 -0.217 1.00 90.38 295 ALA A C 1
ATOM 2209 O O . ALA A 1 295 ? -7.877 6.785 0.226 1.00 90.38 295 ALA A O 1
ATOM 2210 N N . LEU A 1 296 ? -8.447 8.709 -0.799 1.00 94.75 296 LEU A N 1
ATOM 2211 C CA . LEU A 1 296 ? -7.092 9.259 -0.801 1.00 94.75 296 LEU A CA 1
ATOM 2212 C C . LEU A 1 296 ? -6.678 9.558 0.645 1.00 94.75 296 LEU A C 1
ATOM 2214 O O . LEU A 1 296 ? -7.347 10.322 1.341 1.00 94.75 296 LEU A O 1
ATOM 2218 N N . LYS A 1 297 ? -5.581 8.949 1.091 1.00 91.00 297 LYS A N 1
ATOM 2219 C CA . LYS A 1 297 ? -5.002 9.149 2.423 1.00 91.00 297 LYS A CA 1
ATOM 2220 C C . LYS A 1 297 ? -3.882 10.182 2.370 1.00 91.00 297 LYS A C 1
ATOM 2222 O O . LYS A 1 297 ? -3.890 11.121 3.158 1.00 91.00 297 LYS A O 1
ATOM 2227 N N . THR A 1 298 ? -2.954 10.041 1.422 1.00 91.56 298 THR A N 1
ATOM 2228 C CA . THR A 1 298 ? -1.846 10.987 1.224 1.00 91.56 298 THR A CA 1
ATOM 2229 C C . THR A 1 298 ? -1.500 11.154 -0.251 1.00 91.56 298 THR A C 1
ATOM 2231 O O . THR A 1 298 ? -1.769 10.280 -1.076 1.00 91.56 298 THR A O 1
ATOM 2234 N N . THR A 1 299 ? -0.892 12.294 -0.573 1.00 95.25 299 THR A N 1
ATOM 2235 C CA . THR A 1 299 ? -0.343 12.605 -1.894 1.00 95.25 299 THR A CA 1
ATOM 2236 C C . THR A 1 299 ? 1.019 13.268 -1.723 1.00 95.25 299 THR A C 1
ATOM 2238 O O . THR A 1 299 ? 1.141 14.222 -0.954 1.00 95.25 299 THR A O 1
ATOM 2241 N N . THR A 1 300 ? 2.011 12.803 -2.474 1.00 93.44 300 THR A N 1
ATOM 2242 C CA . THR A 1 300 ? 3.355 13.390 -2.528 1.00 93.44 300 THR A CA 1
ATOM 2243 C C . THR A 1 300 ? 3.743 13.568 -3.988 1.00 93.44 300 THR A C 1
ATOM 2245 O O . THR A 1 300 ? 3.761 12.598 -4.737 1.00 93.44 300 THR A O 1
ATOM 2248 N N . ALA A 1 301 ? 4.034 14.798 -4.407 1.00 94.31 301 ALA A N 1
ATOM 2249 C CA . ALA A 1 301 ? 4.557 15.077 -5.741 1.00 94.31 301 ALA A CA 1
ATOM 2250 C C . ALA A 1 301 ? 6.083 15.193 -5.675 1.00 94.31 301 ALA A C 1
ATOM 2252 O O . ALA A 1 301 ? 6.597 15.907 -4.816 1.00 94.31 301 ALA A O 1
ATOM 2253 N N . PHE A 1 302 ? 6.778 14.515 -6.585 1.00 92.25 302 PHE A N 1
ATOM 2254 C CA . PHE A 1 302 ? 8.232 14.580 -6.722 1.00 92.25 302 PHE A CA 1
ATOM 2255 C C . PHE A 1 302 ? 8.645 15.616 -7.770 1.00 92.25 302 PHE A C 1
ATOM 2257 O O . PHE A 1 302 ? 7.852 16.008 -8.634 1.00 92.25 302 PHE A O 1
ATOM 2264 N N . GLY A 1 303 ? 9.909 16.045 -7.731 1.00 89.12 303 GLY A N 1
ATOM 2265 C CA . GLY A 1 303 ? 10.427 17.111 -8.596 1.00 89.12 303 GLY A CA 1
ATOM 2266 C C . GLY A 1 303 ? 10.423 16.790 -10.097 1.00 89.12 303 GLY A C 1
ATOM 2267 O O . GLY A 1 303 ? 10.511 17.696 -10.923 1.00 89.12 303 GLY A O 1
ATOM 2268 N N . ASN A 1 304 ? 10.293 15.514 -10.465 1.00 88.81 304 ASN A N 1
ATOM 2269 C CA . ASN A 1 304 ? 10.326 15.017 -11.844 1.00 88.81 304 ASN A CA 1
ATOM 2270 C C . ASN A 1 304 ? 8.940 14.656 -12.417 1.00 88.81 304 ASN A C 1
ATOM 2272 O O . ASN A 1 304 ? 8.849 14.037 -13.478 1.00 88.81 304 ASN A O 1
ATOM 2276 N N . GLY A 1 305 ? 7.861 15.034 -11.723 1.00 93.38 305 GLY A N 1
ATOM 2277 C CA . GLY A 1 305 ? 6.483 14.820 -12.170 1.00 93.38 305 GLY A CA 1
ATOM 2278 C C . GLY A 1 305 ? 5.887 13.456 -11.814 1.00 93.38 305 GLY A C 1
ATOM 2279 O O . GLY A 1 305 ? 4.717 13.225 -12.120 1.00 93.38 305 GLY A O 1
ATOM 2280 N N . VAL A 1 306 ? 6.639 12.569 -11.155 1.00 97.44 306 VAL A N 1
ATOM 2281 C CA . VAL A 1 306 ? 6.066 11.374 -10.517 1.00 97.44 306 VAL A CA 1
ATOM 2282 C C . VAL A 1 306 ? 5.250 11.805 -9.295 1.00 97.44 306 VAL A C 1
ATOM 2284 O O . VAL A 1 306 ? 5.652 12.698 -8.546 1.00 97.44 306 VAL A O 1
ATOM 2287 N N . VAL A 1 307 ? 4.097 11.173 -9.080 1.00 97.81 307 VAL A N 1
ATOM 2288 C CA . VAL A 1 307 ? 3.240 11.427 -7.913 1.00 97.81 307 VAL A CA 1
ATOM 2289 C C . VAL A 1 307 ? 3.003 10.127 -7.168 1.00 97.81 307 VAL A C 1
ATOM 2291 O O . VAL A 1 307 ? 2.510 9.160 -7.740 1.00 97.81 307 VAL A O 1
ATOM 2294 N N . GLN A 1 308 ? 3.302 10.104 -5.875 1.00 96.81 308 GLN A N 1
ATOM 2295 C CA . GLN A 1 308 ? 2.880 9.028 -4.997 1.00 96.81 308 GLN A CA 1
ATOM 2296 C C . GLN A 1 308 ? 1.487 9.315 -4.445 1.00 96.81 308 GLN A C 1
ATOM 2298 O O . GLN A 1 308 ? 1.274 10.294 -3.729 1.00 96.81 308 GLN A O 1
ATOM 2303 N N . LEU A 1 309 ? 0.549 8.424 -4.736 1.00 97.44 309 LEU A N 1
ATOM 2304 C CA . LEU A 1 309 ? -0.811 8.457 -4.222 1.00 97.44 309 LEU A CA 1
ATOM 2305 C C . LEU A 1 309 ? -0.997 7.278 -3.273 1.00 97.44 309 LEU A C 1
ATOM 2307 O O . LEU A 1 309 ? -0.836 6.129 -3.680 1.00 97.44 309 LEU A O 1
ATOM 2311 N N . THR A 1 310 ? -1.346 7.550 -2.018 1.00 95.88 310 THR A N 1
ATOM 2312 C CA . THR A 1 310 ? -1.699 6.496 -1.061 1.00 95.88 310 THR A CA 1
ATOM 2313 C C . THR A 1 310 ? -3.198 6.498 -0.863 1.00 95.88 310 THR A C 1
ATOM 2315 O O . THR A 1 310 ? -3.765 7.479 -0.379 1.00 95.88 310 THR A O 1
ATOM 2318 N N . TYR A 1 311 ? -3.835 5.388 -1.204 1.00 94.56 311 TYR A N 1
ATOM 2319 C CA . TYR A 1 311 ? -5.251 5.150 -0.984 1.00 94.56 311 TYR A CA 1
ATOM 2320 C C . TYR A 1 311 ? -5.458 4.119 0.121 1.00 94.56 311 TYR A C 1
ATOM 2322 O O . TYR A 1 311 ? -4.599 3.281 0.359 1.00 94.56 311 TYR A O 1
ATOM 2330 N N . GLY A 1 312 ? -6.618 4.145 0.762 1.00 89.44 312 GLY A N 1
ATOM 2331 C CA . GLY A 1 312 ? -7.098 3.055 1.611 1.00 89.44 312 GLY A CA 1
ATOM 2332 C C . GLY A 1 312 ? -8.600 2.893 1.433 1.00 89.44 312 GLY A C 1
ATOM 2333 O O . GLY A 1 312 ? -9.230 3.722 0.769 1.00 89.44 312 GLY A O 1
ATOM 2334 N N . GLN A 1 313 ? -9.182 1.853 2.020 1.00 74.25 313 GLN A N 1
ATOM 2335 C CA . GLN A 1 313 ? -10.633 1.664 1.964 1.00 74.25 313 GLN A CA 1
ATOM 2336 C C . GLN A 1 313 ? -11.382 2.847 2.619 1.00 74.25 313 GLN A C 1
ATOM 2338 O O . GLN A 1 313 ? -10.812 3.591 3.441 1.00 74.25 313 GLN A O 1
ATOM 2343 N N . ILE A 1 314 ? -12.615 3.070 2.145 1.00 66.81 314 ILE A N 1
ATOM 2344 C CA . ILE A 1 314 ? -13.561 4.072 2.671 1.00 66.81 314 ILE A CA 1
ATOM 2345 C C . ILE A 1 314 ? -14.163 3.567 3.975 1.00 66.81 314 ILE A C 1
ATOM 2347 O O . ILE A 1 314 ? -14.554 2.381 3.999 1.00 66.81 314 ILE A O 1
#

Radius of gyration: 25.06 Å; chains: 1; bounding box: 62×64×60 Å

Organism: NCBI:txid1125972